Protein AF-A0A7S0FSX4-F1 (afdb_monomer)

Mean predicted aligned error: 5.92 Å

Secondary structure (DSSP, 8-state):
----HIIIIITTTPPPSSS--HHHHHHHHHHHHHHHTTTSHHHHHHHHHHHHHHHHHTT-HHHHHHHHHHHHHH--HHHHHHHHHHHHSS-HHHHHHHHHHHHHHHTT-HHHHHHHHHHIIIIIGGGS-TT-HHHHHHHHHHHHHHHHHTT-HHHHHHHHIIIIIHHHTTT---TTHHHHHHHHHHHHHHHHHT---S-TT--HHHHHHHHHHHTT----S-HHHHHHHHHTT--HHHHHHHHHHHHHHH---HHHHHHHHHHHHHHHHHHHHHHB-TTS-BS-HHHHHHHHHHHHHHHHHHH-TT--

Foldseek 3Di:
DPPPCCCCCVVVPNDDPDPDDPLVSLVVVLVVQCVVCPVPLLSNLVSLLSVLLSCVLVVNLVVSVVSLVVSVVRDQLQPRQVVCCVVPVGRSSLLSLLLNLLSCVLVVNLVVSQVSLVCSVPGHVVSGDLVSQVRVLSNLVSSCLSCLVVLNLVVSLVVCCVRHVVSCPPDRDDLCVLLSLLSNLLSVLSNVVSVPDDPPVPPLVVCVVVLCVLLVPDDRHDPVSQLVVLSSQAGSLLSLLSSLVSNLVSDPDPVSNVSSLVSSVVSLVVLCPNQADPVRHGSRVRNCVSRVVSVVVSVVVVVDPPPD

Solvent-accessible surface area (backbone atoms only — not comparable to full-atom values): 16760 Å² total; per-residue (Å²): 135,87,72,68,55,62,62,54,33,65,73,60,70,48,77,50,86,73,93,52,55,61,68,62,51,51,54,53,50,44,57,50,45,40,62,75,21,71,86,38,71,57,58,26,32,46,30,30,32,51,46,19,53,52,29,41,72,68,72,35,49,72,62,16,51,53,35,44,51,60,25,61,77,70,57,48,36,84,76,33,29,61,59,37,23,71,76,66,76,38,45,54,46,60,29,44,57,22,34,43,22,48,54,28,42,70,70,73,33,54,72,58,14,49,51,43,32,48,46,37,60,73,61,36,53,80,42,52,63,82,85,40,52,45,53,51,44,60,32,43,50,38,34,35,54,51,30,40,76,69,70,33,13,52,60,28,34,51,55,46,36,77,69,45,53,64,71,40,62,93,78,64,88,52,86,39,59,60,51,45,60,51,50,50,52,36,23,52,53,47,31,59,72,60,66,72,79,86,61,91,72,71,48,70,72,69,50,50,62,54,51,54,60,67,68,66,79,66,88,66,71,56,72,69,53,33,53,55,37,35,78,62,42,40,34,59,34,35,47,44,17,45,36,25,52,57,46,34,78,68,45,87,49,65,70,57,26,55,50,27,48,52,50,16,51,54,25,38,52,63,30,41,68,75,26,33,44,98,86,68,50,69,74,36,62,51,27,38,67,70,33,48,67,49,52,61,53,54,55,54,62,75,72,40,90,84,75,124

Structure (mmCIF, N/CA/C/O backbone):
data_AF-A0A7S0FSX4-F1
#
_entry.id   AF-A0A7S0FSX4-F1
#
loop_
_atom_site.group_PDB
_atom_site.id
_atom_site.type_symbol
_atom_site.label_atom_id
_atom_site.label_alt_id
_atom_site.label_comp_id
_atom_site.label_asym_id
_atom_site.label_entity_id
_atom_site.label_seq_id
_atom_site.pdbx_PDB_ins_code
_atom_site.Cartn_x
_atom_site.Cartn_y
_atom_site.Cartn_z
_atom_site.occupancy
_atom_site.B_iso_or_equiv
_atom_site.auth_seq_id
_atom_site.auth_comp_id
_atom_site.auth_asym_id
_atom_site.auth_atom_id
_atom_site.pdbx_PDB_model_num
ATOM 1 N N . GLN A 1 1 ? 27.907 3.342 -12.562 1.00 32.25 1 GLN A N 1
ATOM 2 C CA . GLN A 1 1 ? 27.037 3.585 -11.395 1.00 32.25 1 GLN A CA 1
ATOM 3 C C . GLN A 1 1 ? 25.834 4.374 -11.892 1.00 32.25 1 GLN A C 1
ATOM 5 O O . GLN A 1 1 ? 25.953 5.570 -12.122 1.00 32.25 1 GLN A O 1
ATOM 10 N N . ILE A 1 2 ? 24.721 3.703 -12.186 1.00 38.44 2 ILE A N 1
ATOM 11 C CA . ILE A 1 2 ? 23.477 4.386 -12.555 1.00 38.44 2 ILE A CA 1
ATOM 12 C C . ILE A 1 2 ? 22.777 4.711 -11.237 1.00 38.44 2 ILE A C 1
ATOM 14 O O . ILE A 1 2 ? 22.061 3.892 -10.671 1.00 38.44 2 ILE A O 1
ATOM 18 N N . PHE A 1 3 ? 23.083 5.885 -10.692 1.00 38.50 3 PHE A N 1
ATOM 19 C CA . PHE A 1 3 ? 22.461 6.382 -9.471 1.00 38.50 3 PHE A CA 1
ATOM 20 C C . PHE A 1 3 ? 20.959 6.578 -9.730 1.00 38.50 3 PHE A C 1
ATOM 22 O O . PHE A 1 3 ? 20.585 7.228 -10.706 1.00 38.50 3 PHE A O 1
ATOM 29 N N . SER A 1 4 ? 20.098 6.018 -8.874 1.00 43.31 4 SER A N 1
ATOM 30 C CA . SER A 1 4 ? 18.639 6.209 -8.906 1.00 43.31 4 SER A CA 1
ATOM 31 C C . SER A 1 4 ? 18.289 7.652 -8.510 1.00 43.31 4 SER A C 1
ATOM 33 O O . SER A 1 4 ? 17.809 7.931 -7.408 1.00 43.31 4 SER A O 1
ATOM 35 N N . TYR A 1 5 ? 18.559 8.584 -9.423 1.00 41.09 5 TYR A N 1
ATOM 36 C CA . TYR A 1 5 ? 18.339 10.022 -9.274 1.00 41.09 5 TYR A CA 1
ATOM 37 C C . TYR A 1 5 ? 16.864 10.327 -8.952 1.00 41.09 5 TYR A C 1
ATOM 39 O O . TYR A 1 5 ? 16.579 11.227 -8.173 1.00 41.09 5 TYR A O 1
ATOM 47 N N . THR A 1 6 ? 15.919 9.514 -9.435 1.00 44.69 6 THR A N 1
ATOM 48 C CA . THR A 1 6 ? 14.467 9.665 -9.208 1.00 44.69 6 THR A CA 1
ATOM 49 C C . THR A 1 6 ? 14.061 9.517 -7.736 1.00 44.69 6 THR A C 1
ATOM 51 O O . THR A 1 6 ? 13.209 10.256 -7.249 1.00 44.69 6 THR A O 1
ATOM 54 N N . ALA A 1 7 ? 14.683 8.596 -6.989 1.00 43.31 7 ALA A N 1
ATOM 55 C CA . ALA A 1 7 ? 14.352 8.382 -5.577 1.00 43.31 7 ALA A CA 1
ATOM 56 C C . ALA A 1 7 ? 14.867 9.516 -4.674 1.00 43.31 7 ALA A C 1
ATOM 58 O O . ALA A 1 7 ? 14.202 9.883 -3.713 1.00 43.31 7 ALA A O 1
ATOM 59 N N . VAL A 1 8 ? 16.029 10.094 -4.990 1.00 40.72 8 VAL A N 1
ATOM 60 C CA . VAL A 1 8 ? 16.642 11.154 -4.171 1.00 40.72 8 VAL A CA 1
ATOM 61 C C . VAL A 1 8 ? 16.160 12.539 -4.591 1.00 40.72 8 VAL A C 1
ATOM 63 O O . VAL A 1 8 ? 15.846 13.358 -3.734 1.00 40.72 8 VAL A O 1
ATOM 66 N N . VAL A 1 9 ? 16.055 12.805 -5.895 1.00 42.59 9 VAL A N 1
ATOM 67 C CA . VAL A 1 9 ? 15.695 14.138 -6.386 1.00 42.59 9 VAL A CA 1
ATOM 68 C C . VAL A 1 9 ? 14.191 14.363 -6.328 1.00 42.59 9 VAL A C 1
ATOM 70 O O . VAL A 1 9 ? 13.757 15.384 -5.816 1.00 42.59 9 VAL A O 1
ATOM 73 N N . ILE A 1 10 ? 13.382 13.386 -6.742 1.00 44.09 10 ILE A N 1
ATOM 74 C CA . ILE A 1 10 ? 11.930 13.583 -6.867 1.00 44.09 10 ILE A CA 1
ATOM 75 C C . ILE A 1 10 ? 11.192 13.148 -5.598 1.00 44.09 10 ILE A C 1
ATOM 77 O O . ILE A 1 10 ? 10.360 13.896 -5.095 1.00 44.09 10 ILE A O 1
ATOM 81 N N . LYS A 1 11 ? 11.531 11.986 -5.015 1.00 44.59 11 LYS A N 1
ATOM 82 C CA . LYS A 1 11 ? 10.919 11.548 -3.739 1.00 44.59 11 LYS A CA 1
ATOM 83 C C . LYS A 1 11 ? 11.541 12.227 -2.500 1.00 44.59 11 LYS A C 1
ATOM 85 O O . LYS A 1 11 ? 10.902 12.253 -1.456 1.00 44.59 11 LYS A O 1
ATOM 90 N N . GLY A 1 12 ? 12.749 12.797 -2.609 1.00 44.28 12 GLY A N 1
ATOM 91 C CA . GLY A 1 12 ? 13.455 13.502 -1.524 1.00 44.28 12 GLY A CA 1
ATOM 92 C C . GLY A 1 12 ? 13.343 15.034 -1.542 1.00 44.28 12 GLY A C 1
ATOM 93 O O . GLY A 1 12 ? 13.974 15.690 -0.717 1.00 44.28 12 GLY A O 1
ATOM 94 N N . GLY A 1 13 ? 12.567 15.614 -2.467 1.00 44.38 13 GLY A N 1
ATOM 95 C CA . GLY A 1 13 ? 12.284 17.054 -2.495 1.00 44.38 13 GLY A CA 1
ATOM 96 C C . GLY A 1 13 ? 13.390 17.948 -3.073 1.00 44.38 13 GLY A C 1
ATOM 97 O O . GLY A 1 13 ? 13.392 19.150 -2.802 1.00 44.38 13 GLY A O 1
ATOM 98 N N . MET A 1 14 ? 14.327 17.421 -3.873 1.00 51.00 14 MET A N 1
ATOM 99 C CA . MET A 1 14 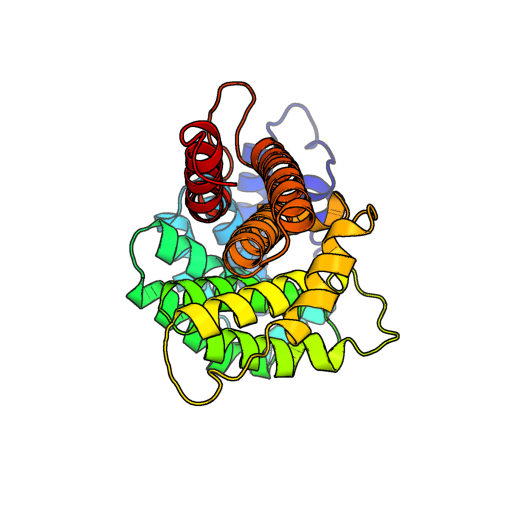? 15.229 18.293 -4.634 1.00 51.00 14 MET A CA 1
ATOM 100 C C . MET A 1 14 ? 14.495 18.875 -5.844 1.00 51.00 14 MET A C 1
ATOM 102 O O . MET A 1 14 ? 13.850 18.169 -6.618 1.00 51.00 14 MET A O 1
ATOM 106 N N . LYS A 1 15 ? 14.616 20.189 -6.028 1.00 60.03 15 LYS A N 1
ATOM 107 C CA . LYS A 1 15 ? 14.032 20.867 -7.186 1.00 60.03 15 LYS A CA 1
ATOM 108 C C . LYS A 1 15 ? 14.712 20.396 -8.482 1.00 60.03 15 LYS A C 1
ATOM 110 O O . LYS A 1 15 ? 15.930 20.186 -8.469 1.00 60.03 15 LYS A O 1
ATOM 115 N N . PRO A 1 16 ? 13.964 20.265 -9.592 1.00 66.75 16 PRO A N 1
ATOM 116 C CA . PRO A 1 16 ? 14.554 20.074 -10.910 1.00 66.75 16 PRO A CA 1
ATOM 117 C C . PRO A 1 16 ? 15.611 21.152 -11.188 1.00 66.75 16 PRO A C 1
ATOM 119 O O . PRO A 1 16 ? 15.468 22.283 -10.716 1.00 66.75 16 PRO A O 1
ATOM 122 N N . PRO A 1 17 ? 16.679 20.845 -11.937 1.00 71.38 17 PRO A N 1
ATOM 123 C CA . PRO A 1 17 ? 17.617 21.870 -12.368 1.00 71.38 17 PRO A CA 1
ATOM 124 C C . PRO A 1 17 ? 16.915 22.900 -13.276 1.00 71.38 17 PRO A C 1
ATOM 126 O O . PRO A 1 17 ? 16.350 22.544 -14.309 1.00 71.38 17 PRO A O 1
ATOM 129 N N . GLY A 1 18 ? 16.993 24.183 -12.904 1.00 72.81 18 GLY A N 1
ATOM 130 C CA . GLY A 1 18 ? 16.374 25.305 -13.627 1.00 72.81 18 GLY A CA 1
ATOM 131 C C . GLY A 1 18 ? 14.899 25.545 -13.272 1.00 72.81 18 GLY A C 1
ATOM 132 O O . GLY A 1 18 ? 14.425 25.094 -12.234 1.00 72.81 18 GLY A O 1
ATOM 133 N N . ASP A 1 19 ? 14.175 26.247 -14.150 1.00 73.44 19 ASP A N 1
ATOM 134 C CA . ASP A 1 19 ? 12.742 26.575 -13.993 1.00 73.44 19 ASP A CA 1
ATOM 135 C C . ASP A 1 19 ? 11.801 25.478 -14.542 1.00 73.44 19 ASP A C 1
ATOM 137 O O . ASP A 1 19 ? 10.634 25.732 -14.841 1.00 73.44 19 ASP A O 1
ATOM 141 N N . GLN A 1 20 ? 12.295 24.251 -14.738 1.00 74.06 20 GLN A N 1
ATOM 142 C CA . GLN A 1 20 ? 11.471 23.157 -15.260 1.00 74.06 20 GLN A CA 1
ATOM 143 C C . GLN A 1 20 ? 10.450 22.674 -14.225 1.00 74.06 20 GLN A C 1
ATOM 145 O O . GLN A 1 20 ? 10.762 22.510 -13.045 1.00 74.06 20 GLN A O 1
ATOM 150 N N . ASN A 1 21 ? 9.236 22.368 -14.691 1.00 83.12 21 ASN A N 1
ATOM 151 C CA . ASN A 1 21 ? 8.251 21.644 -13.894 1.00 83.12 21 ASN A CA 1
ATOM 152 C C . ASN A 1 21 ? 8.799 20.245 -13.547 1.00 83.12 21 ASN A C 1
ATOM 154 O O . ASN A 1 21 ? 9.374 19.558 -14.394 1.00 83.12 21 ASN A O 1
ATOM 158 N N . ALA A 1 22 ? 8.604 19.813 -12.299 1.00 79.94 22 ALA A N 1
ATOM 159 C CA . ALA A 1 22 ? 9.028 18.504 -11.813 1.00 79.94 22 ALA A CA 1
ATOM 160 C C . ALA A 1 22 ? 8.468 17.335 -12.636 1.00 79.94 22 ALA A C 1
ATOM 162 O O . ALA A 1 22 ? 9.204 16.383 -12.891 1.00 79.94 22 ALA A O 1
ATOM 163 N N . ALA A 1 23 ? 7.218 17.426 -13.098 1.00 82.50 23 ALA A N 1
ATOM 164 C CA . ALA A 1 23 ? 6.596 16.382 -13.910 1.00 82.50 23 ALA A CA 1
ATOM 165 C C . ALA A 1 23 ? 7.281 16.229 -15.280 1.00 82.50 23 ALA A C 1
ATOM 167 O O . ALA A 1 23 ? 7.603 15.115 -15.692 1.00 82.50 23 ALA A O 1
ATOM 168 N N . ASP A 1 24 ? 7.575 17.346 -15.952 1.00 86.44 24 ASP A N 1
ATOM 169 C CA . ASP A 1 24 ? 8.247 17.344 -17.259 1.00 86.44 24 ASP A CA 1
ATOM 170 C C . ASP A 1 24 ? 9.683 16.821 -17.146 1.00 86.44 24 ASP A C 1
ATOM 172 O O . ASP A 1 24 ? 10.161 16.060 -17.995 1.00 86.44 24 ASP A O 1
ATOM 176 N N . PHE A 1 25 ? 10.368 17.197 -16.063 1.00 86.06 25 PHE A N 1
ATOM 177 C CA . PHE A 1 25 ? 11.698 16.690 -15.761 1.00 86.06 25 PHE A CA 1
ATOM 178 C C . PHE A 1 25 ? 11.683 15.175 -15.505 1.00 86.06 25 PHE A C 1
ATOM 180 O O . PHE A 1 25 ? 12.498 14.456 -16.089 1.00 86.06 25 PHE A O 1
ATOM 187 N N . GLU A 1 26 ? 10.748 14.672 -14.686 1.00 85.88 26 GLU A N 1
ATOM 188 C CA . GLU A 1 26 ? 10.594 13.235 -14.409 1.00 85.88 26 GLU A CA 1
ATOM 189 C C . GLU A 1 26 ? 10.321 12.448 -15.696 1.00 85.88 26 GLU A C 1
ATOM 191 O O . GLU A 1 26 ? 11.010 11.462 -15.970 1.00 85.88 26 GLU A O 1
ATOM 196 N N . ALA A 1 27 ? 9.392 12.926 -16.529 1.00 89.06 27 ALA A N 1
ATOM 197 C CA . ALA A 1 27 ? 9.057 12.311 -17.811 1.00 89.06 27 ALA A CA 1
ATOM 198 C C . ALA A 1 27 ? 10.278 12.222 -18.743 1.00 89.06 27 ALA A C 1
ATOM 200 O O . ALA A 1 27 ? 10.581 11.157 -19.292 1.00 89.06 27 ALA A O 1
ATOM 201 N N . SER A 1 28 ? 11.017 13.329 -18.892 1.00 89.25 28 SER A N 1
ATOM 202 C CA . SER A 1 28 ? 12.226 13.391 -19.722 1.00 89.25 28 SER A CA 1
ATOM 203 C C . SER A 1 28 ? 13.315 12.447 -19.210 1.00 89.25 28 SER A C 1
ATOM 205 O O . SER A 1 28 ? 13.939 11.724 -19.994 1.00 89.25 28 SER A O 1
ATOM 207 N N . TYR A 1 29 ? 13.529 12.419 -17.892 1.00 88.88 29 TYR A N 1
ATOM 208 C CA . TYR A 1 29 ? 14.501 11.540 -17.253 1.00 88.88 29 TYR A CA 1
ATOM 209 C C . TYR A 1 29 ? 14.163 10.066 -17.488 1.00 88.88 29 TYR A C 1
ATOM 211 O O . TYR A 1 29 ? 15.019 9.308 -17.943 1.00 88.88 29 TYR A O 1
ATOM 219 N N . ILE A 1 30 ? 12.915 9.661 -17.236 1.00 91.25 30 ILE A N 1
ATOM 220 C CA . ILE A 1 30 ? 12.469 8.274 -17.414 1.00 91.25 30 ILE A CA 1
ATOM 221 C C . ILE A 1 30 ? 12.608 7.848 -18.876 1.00 91.25 30 ILE A C 1
ATOM 223 O O . ILE A 1 30 ? 13.141 6.773 -19.146 1.00 91.25 30 ILE A O 1
ATOM 227 N N . SER A 1 31 ? 12.204 8.694 -19.828 1.00 92.25 31 SER A N 1
ATOM 228 C CA . SER A 1 31 ? 12.331 8.385 -21.257 1.00 92.25 31 SER A CA 1
ATOM 229 C C . SER A 1 31 ? 13.785 8.137 -21.675 1.00 92.25 31 SER A C 1
ATOM 231 O O . SER A 1 31 ? 14.067 7.195 -22.424 1.00 92.25 31 SER A O 1
ATOM 233 N N . LYS A 1 32 ? 14.724 8.963 -21.192 1.00 91.81 32 LYS A N 1
ATOM 234 C CA . LYS A 1 32 ? 16.162 8.762 -21.434 1.00 91.81 32 LYS A CA 1
ATOM 235 C C . LYS A 1 32 ? 16.647 7.475 -20.779 1.00 91.81 32 LYS A C 1
ATOM 237 O O . LYS A 1 32 ? 17.306 6.669 -21.428 1.00 91.81 32 LYS A O 1
ATOM 242 N N . TYR A 1 33 ? 16.243 7.244 -19.534 1.00 91.56 33 TYR A N 1
ATOM 243 C CA . TYR A 1 33 ? 16.670 6.087 -18.762 1.00 91.56 33 TYR A CA 1
ATOM 244 C C . TYR A 1 33 ? 16.231 4.754 -19.387 1.00 91.56 33 TYR A C 1
ATOM 246 O O . TYR A 1 33 ? 17.024 3.817 -19.475 1.00 91.56 33 TYR A O 1
ATOM 254 N N . VAL A 1 34 ? 15.003 4.675 -19.907 1.00 93.44 34 VAL A N 1
ATOM 255 C CA . VAL A 1 34 ? 14.515 3.502 -20.653 1.00 93.44 34 VAL A CA 1
ATOM 256 C C . VAL A 1 34 ? 15.383 3.227 -21.886 1.00 93.44 34 VAL A C 1
ATOM 258 O O . VAL A 1 34 ? 15.737 2.079 -22.144 1.00 93.44 34 VAL A O 1
ATOM 261 N N . THR A 1 35 ? 15.785 4.274 -22.609 1.00 93.75 35 THR A N 1
ATOM 262 C CA . THR A 1 35 ? 16.613 4.155 -23.821 1.00 93.75 35 THR A CA 1
ATOM 263 C C . THR A 1 35 ? 18.041 3.702 -23.500 1.00 93.75 35 THR A C 1
ATOM 265 O O . THR A 1 35 ? 18.583 2.813 -24.153 1.00 93.75 35 THR A O 1
ATOM 268 N N . GLU A 1 36 ? 18.660 4.290 -22.476 1.00 93.62 36 GLU A N 1
ATOM 269 C CA . GLU A 1 36 ? 20.051 4.007 -22.094 1.00 93.62 36 GLU A CA 1
ATOM 270 C C . GLU A 1 36 ? 20.237 2.596 -21.520 1.00 93.62 36 GLU A C 1
ATOM 272 O O . GLU A 1 36 ? 21.312 2.003 -21.636 1.00 93.62 36 GLU A O 1
ATOM 277 N N . THR A 1 37 ? 19.187 2.032 -20.922 1.00 93.88 37 THR A N 1
ATOM 278 C CA . THR A 1 37 ? 19.248 0.737 -20.234 1.00 93.88 37 THR A CA 1
ATOM 279 C C . THR A 1 37 ? 18.960 -0.468 -21.119 1.00 93.88 37 THR A C 1
ATOM 281 O O . THR A 1 37 ? 19.164 -1.585 -20.655 1.00 93.88 37 THR A O 1
ATOM 284 N N . LEU A 1 38 ? 18.593 -0.286 -22.395 1.00 92.56 38 LEU A N 1
ATOM 285 C CA . LEU A 1 38 ? 18.246 -1.372 -23.334 1.00 92.56 38 LEU A CA 1
ATOM 286 C C . LEU A 1 38 ? 19.275 -2.514 -23.411 1.00 92.56 38 LEU A C 1
ATOM 288 O O . LEU A 1 38 ? 18.935 -3.636 -23.771 1.00 92.56 38 LEU A O 1
ATOM 292 N N . ARG A 1 39 ? 20.545 -2.236 -23.095 1.00 91.88 39 ARG A N 1
ATOM 293 C CA . ARG A 1 39 ? 21.640 -3.218 -23.146 1.00 91.88 39 ARG A CA 1
ATOM 294 C C . ARG A 1 39 ? 21.855 -4.001 -21.847 1.00 91.88 39 ARG A C 1
ATOM 296 O O . ARG A 1 39 ? 22.662 -4.924 -21.848 1.00 91.88 39 ARG A O 1
ATOM 303 N N . SER A 1 40 ? 21.189 -3.638 -20.751 1.00 92.56 40 SER A N 1
ATOM 304 C CA . SER A 1 40 ? 21.277 -4.338 -19.464 1.00 92.56 40 SER A CA 1
ATOM 305 C C . SER A 1 40 ? 19.884 -4.698 -18.966 1.00 92.56 40 SER A C 1
ATOM 307 O O . SER A 1 40 ? 19.128 -3.829 -18.537 1.00 92.56 40 SER A O 1
ATOM 309 N N . THR A 1 41 ? 19.555 -5.990 -18.991 1.00 93.56 41 THR A N 1
ATOM 310 C CA . THR A 1 41 ? 18.195 -6.489 -18.749 1.00 93.56 41 THR A CA 1
ATOM 311 C C . THR A 1 41 ? 17.614 -6.034 -17.411 1.00 93.56 41 THR A C 1
ATOM 313 O O . THR A 1 41 ? 16.494 -5.533 -17.375 1.00 93.56 41 THR A O 1
ATOM 316 N N . TYR A 1 42 ? 18.364 -6.133 -16.308 1.00 94.06 42 TYR A N 1
ATOM 317 C CA . TYR A 1 42 ? 17.831 -5.777 -14.988 1.00 94.06 42 TYR A CA 1
ATOM 318 C C . TYR A 1 42 ? 17.726 -4.255 -14.779 1.00 94.06 42 TYR A C 1
ATOM 320 O O . TYR A 1 42 ? 16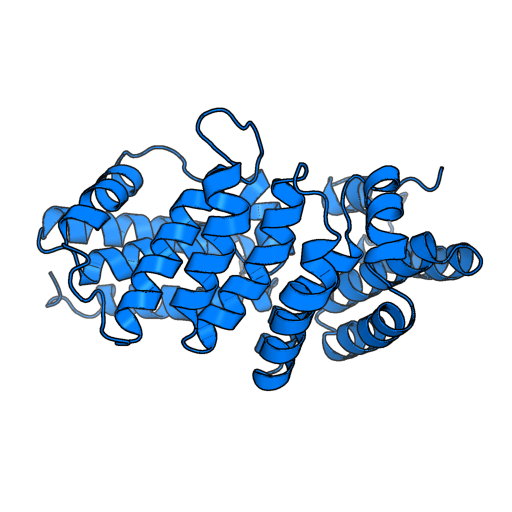.781 -3.787 -14.139 1.00 94.06 42 TYR A O 1
ATOM 328 N N . HIS A 1 43 ? 18.638 -3.462 -15.360 1.00 93.81 43 HIS A N 1
ATOM 329 C CA . HIS A 1 43 ? 18.492 -2.003 -15.388 1.00 93.81 43 HIS A CA 1
ATOM 330 C C . HIS A 1 43 ? 17.287 -1.594 -16.241 1.00 93.81 43 HIS A C 1
ATOM 332 O O . HIS A 1 43 ? 16.555 -0.674 -15.871 1.00 93.81 43 HIS A O 1
ATOM 338 N N . HIS A 1 44 ? 17.053 -2.305 -17.346 1.00 96.38 44 HIS A N 1
ATOM 339 C CA . HIS A 1 44 ? 15.910 -2.061 -18.208 1.00 96.38 44 HIS A CA 1
ATOM 340 C C . HIS A 1 44 ? 14.594 -2.390 -17.502 1.00 96.38 44 HIS A C 1
ATOM 342 O O . HIS A 1 44 ? 13.704 -1.543 -17.483 1.00 96.38 44 HIS A O 1
ATOM 348 N N . CYS A 1 45 ? 14.509 -3.527 -16.799 1.00 97.12 45 CYS A N 1
ATOM 349 C CA . CYS A 1 45 ? 13.373 -3.848 -15.928 1.00 97.12 45 CYS A CA 1
ATOM 350 C C . CYS A 1 45 ? 13.105 -2.707 -14.934 1.00 97.12 45 CYS A C 1
ATOM 352 O O . CYS A 1 45 ? 11.987 -2.202 -14.836 1.00 97.12 45 CYS A O 1
ATOM 354 N N . ARG A 1 46 ? 14.150 -2.203 -14.259 1.00 95.00 46 ARG A N 1
ATOM 355 C CA . ARG A 1 46 ? 13.998 -1.072 -13.332 1.00 95.00 46 ARG A CA 1
ATOM 356 C C . ARG A 1 46 ? 13.471 0.189 -14.024 1.00 95.00 46 ARG A C 1
ATOM 358 O O . ARG A 1 46 ? 12.666 0.907 -13.430 1.00 95.00 46 ARG A O 1
ATOM 365 N N . SER A 1 47 ? 13.917 0.472 -15.246 1.00 95.19 47 SER A N 1
ATOM 366 C CA . SER A 1 47 ? 13.450 1.627 -16.021 1.00 95.19 47 SER A CA 1
ATOM 367 C C . SER A 1 47 ? 11.969 1.516 -16.408 1.00 95.19 47 SER A C 1
ATOM 369 O O . SER A 1 47 ? 11.239 2.502 -16.303 1.00 95.19 47 SER A O 1
ATOM 371 N N . LEU A 1 48 ? 11.502 0.313 -16.764 1.00 97.25 48 LEU A N 1
ATOM 372 C CA . LEU A 1 48 ? 10.098 0.041 -17.077 1.00 97.25 48 LEU A CA 1
ATOM 373 C C . LEU A 1 48 ? 9.218 0.158 -15.827 1.00 97.25 48 LEU A C 1
ATOM 375 O O . LEU A 1 48 ? 8.175 0.806 -15.876 1.00 97.25 48 LEU A O 1
ATOM 379 N N . ALA A 1 49 ? 9.681 -0.356 -14.683 1.00 96.62 49 ALA A N 1
ATOM 380 C CA . ALA A 1 49 ? 9.006 -0.179 -13.397 1.00 96.62 49 ALA A CA 1
ATOM 381 C C . ALA A 1 49 ? 8.841 1.311 -13.028 1.00 96.62 49 ALA A C 1
ATOM 383 O O . ALA A 1 49 ? 7.755 1.739 -12.643 1.00 96.62 49 ALA A O 1
ATOM 384 N N . LEU A 1 50 ? 9.887 2.131 -13.216 1.00 94.62 50 LEU A N 1
ATOM 385 C CA . LEU A 1 50 ? 9.806 3.586 -13.013 1.00 94.62 50 LEU A CA 1
ATOM 386 C C . LEU A 1 50 ? 8.809 4.255 -13.965 1.00 94.62 50 LEU A C 1
ATOM 388 O O . LEU A 1 50 ? 8.060 5.136 -13.544 1.00 94.62 50 LEU A O 1
ATOM 392 N N . ARG A 1 51 ? 8.784 3.839 -15.235 1.00 96.31 51 ARG A N 1
ATOM 393 C CA . ARG A 1 51 ? 7.823 4.346 -16.219 1.00 96.31 51 ARG A CA 1
ATOM 394 C C . ARG A 1 51 ? 6.387 4.030 -15.811 1.00 96.31 51 ARG A C 1
ATOM 396 O O . ARG A 1 51 ? 5.551 4.926 -15.857 1.00 96.31 51 ARG A O 1
ATOM 403 N N . ALA A 1 52 ? 6.114 2.803 -15.375 1.00 97.31 52 ALA A N 1
ATOM 404 C CA . ALA A 1 52 ? 4.800 2.413 -14.878 1.00 97.31 52 ALA A CA 1
ATOM 405 C C . ALA A 1 52 ? 4.390 3.230 -13.637 1.00 97.31 52 ALA A C 1
ATOM 407 O O . ALA A 1 52 ? 3.293 3.784 -13.615 1.00 97.31 52 ALA A O 1
ATOM 408 N N . GLU A 1 53 ? 5.283 3.389 -12.649 1.00 94.50 53 GLU A N 1
ATOM 409 C CA . GLU A 1 53 ? 5.041 4.242 -11.469 1.00 94.50 53 GLU A CA 1
ATOM 410 C C . GLU A 1 53 ? 4.685 5.687 -11.868 1.00 94.50 53 GLU A C 1
ATOM 412 O O . GLU A 1 53 ? 3.736 6.263 -11.336 1.00 94.50 53 GLU A O 1
ATOM 417 N N . PHE A 1 54 ? 5.430 6.283 -12.802 1.00 93.19 54 PHE A N 1
ATOM 418 C CA . PHE A 1 54 ? 5.192 7.654 -13.264 1.00 93.19 54 PHE A CA 1
ATOM 419 C C . PHE A 1 54 ? 3.844 7.818 -13.978 1.00 93.19 54 PHE A C 1
ATOM 421 O O . PHE A 1 54 ? 3.107 8.769 -13.706 1.00 93.19 54 PHE A O 1
ATOM 428 N N . LEU A 1 55 ? 3.500 6.877 -14.862 1.00 95.69 55 LEU A N 1
ATOM 429 C CA . LEU A 1 55 ? 2.213 6.871 -15.560 1.00 95.69 55 LEU A CA 1
ATOM 430 C C . LEU A 1 55 ? 1.053 6.746 -14.563 1.00 95.69 55 LEU A C 1
ATOM 432 O O . LEU A 1 55 ? 0.093 7.510 -14.645 1.00 95.69 55 LEU A O 1
ATOM 436 N N . ALA A 1 56 ? 1.174 5.858 -13.572 1.00 94.81 56 ALA A N 1
ATOM 437 C CA . ALA A 1 56 ? 0.171 5.684 -12.524 1.00 94.81 56 ALA A CA 1
ATOM 438 C C . ALA A 1 56 ? -0.013 6.955 -11.674 1.00 94.81 56 ALA A C 1
ATOM 440 O O . ALA A 1 56 ? -1.143 7.374 -11.440 1.00 94.81 56 ALA A O 1
ATOM 441 N N . LYS A 1 57 ? 1.078 7.627 -11.274 1.00 90.31 57 LYS A N 1
ATOM 442 C CA . LYS A 1 57 ? 1.016 8.926 -10.569 1.00 90.31 57 LYS A CA 1
ATOM 443 C C . LYS A 1 57 ? 0.364 10.032 -11.396 1.00 90.31 57 LYS A C 1
ATOM 445 O O . LYS A 1 57 ? -0.228 10.948 -10.841 1.00 90.31 57 LYS A O 1
ATOM 450 N N . SER A 1 58 ? 0.479 9.942 -12.717 1.00 91.56 58 SER A N 1
ATOM 451 C CA . SER A 1 58 ? -0.161 10.861 -13.660 1.00 91.56 58 SER A CA 1
ATOM 452 C C . SER A 1 58 ? -1.610 10.463 -13.976 1.00 91.56 58 SER A C 1
ATOM 454 O O . SER A 1 58 ? -2.190 10.980 -14.928 1.00 91.56 58 SER A O 1
ATOM 456 N N . ASN A 1 59 ? -2.191 9.528 -13.211 1.00 94.06 59 ASN A N 1
ATOM 457 C CA . ASN A 1 59 ? -3.528 8.959 -13.402 1.00 94.06 59 ASN A CA 1
ATOM 458 C C . ASN A 1 59 ? -3.741 8.285 -14.771 1.00 94.06 59 ASN A C 1
ATOM 460 O O . ASN A 1 59 ? -4.871 8.106 -15.218 1.00 94.06 59 ASN A O 1
ATOM 464 N N . GLN A 1 60 ? -2.660 7.873 -15.439 1.00 96.88 60 GLN A N 1
ATOM 465 C CA . GLN A 1 60 ? -2.689 7.148 -16.711 1.00 96.88 60 GLN A CA 1
ATOM 466 C C . GLN A 1 60 ? -2.577 5.639 -16.458 1.00 96.88 60 GLN A C 1
ATOM 468 O O . GLN A 1 60 ? -1.609 4.997 -16.869 1.00 96.88 60 GLN A O 1
ATOM 473 N N . PHE A 1 61 ? -3.548 5.069 -15.737 1.00 97.44 61 PHE A N 1
ATOM 474 C CA . PHE A 1 61 ? -3.472 3.682 -15.266 1.00 97.44 61 PHE A CA 1
ATOM 475 C C . PHE A 1 61 ? -3.432 2.652 -16.398 1.00 97.44 61 PHE A C 1
ATOM 477 O O . PHE A 1 61 ? -2.621 1.736 -16.321 1.00 97.44 61 PHE A O 1
ATOM 484 N N . ASP A 1 62 ? -4.200 2.816 -17.478 1.00 97.81 62 ASP A N 1
ATOM 485 C CA . ASP A 1 62 ? -4.130 1.895 -18.626 1.00 97.81 62 ASP A CA 1
ATOM 486 C C . ASP A 1 62 ? -2.733 1.881 -19.265 1.00 97.81 62 ASP A C 1
ATOM 488 O O . ASP A 1 62 ? -2.163 0.819 -19.517 1.00 97.81 62 ASP A O 1
ATOM 492 N N . SER A 1 63 ? -2.124 3.058 -19.441 1.00 98.12 63 SER A N 1
ATOM 493 C CA . SER A 1 63 ? -0.744 3.179 -19.924 1.00 98.12 63 SER A CA 1
ATOM 494 C C . SER A 1 63 ? 0.263 2.571 -18.942 1.00 98.12 63 SER A C 1
ATOM 496 O O . SER A 1 63 ? 1.259 1.984 -19.366 1.00 98.12 63 SER A O 1
ATOM 498 N N . ALA A 1 64 ? 0.027 2.708 -17.634 1.00 98.00 64 ALA A N 1
ATOM 499 C CA . ALA A 1 64 ? 0.864 2.102 -16.602 1.00 98.00 64 ALA A CA 1
ATOM 500 C C . ALA A 1 64 ? 0.795 0.567 -16.642 1.00 98.00 64 ALA A C 1
ATOM 502 O O . ALA A 1 64 ? 1.827 -0.089 -16.514 1.00 98.00 64 ALA A O 1
ATOM 503 N N . ILE A 1 65 ? -0.394 -0.000 -16.877 1.00 98.31 65 ILE A N 1
ATOM 504 C CA . ILE A 1 65 ? -0.588 -1.442 -17.076 1.00 98.31 65 ILE A CA 1
ATOM 505 C C . ILE A 1 65 ? 0.111 -1.915 -18.355 1.00 98.31 65 ILE A C 1
ATOM 507 O O . ILE A 1 65 ? 0.826 -2.909 -18.303 1.00 98.31 65 ILE A O 1
ATOM 511 N N . ALA A 1 66 ? 0.018 -1.177 -19.465 1.00 97.62 66 ALA A N 1
ATOM 512 C CA . ALA A 1 66 ? 0.756 -1.519 -20.685 1.00 97.62 66 ALA A CA 1
ATOM 513 C C . ALA A 1 66 ? 2.283 -1.533 -20.458 1.00 97.62 66 ALA A C 1
ATOM 515 O O . ALA A 1 66 ? 2.975 -2.461 -20.866 1.00 97.62 66 ALA A O 1
ATOM 516 N N . ALA A 1 67 ? 2.823 -0.555 -19.720 1.00 97.31 67 ALA A N 1
ATOM 517 C CA . ALA A 1 67 ? 4.242 -0.551 -19.347 1.00 97.31 67 ALA A CA 1
ATOM 518 C C . ALA A 1 67 ? 4.627 -1.727 -18.422 1.00 97.31 67 ALA A C 1
ATOM 520 O O . ALA A 1 67 ? 5.779 -2.166 -18.419 1.00 97.31 67 ALA A O 1
ATOM 521 N N . LEU A 1 68 ? 3.682 -2.245 -17.633 1.00 97.19 68 LEU A N 1
ATOM 522 C CA . LEU A 1 68 ? 3.884 -3.449 -16.829 1.00 97.19 68 LEU A CA 1
ATOM 523 C C . LEU A 1 68 ? 3.855 -4.733 -17.646 1.00 97.19 68 LEU A C 1
ATOM 525 O O . LEU A 1 68 ? 4.533 -5.682 -17.269 1.00 97.19 68 LEU A O 1
ATOM 529 N N . GLU A 1 69 ? 3.111 -4.785 -18.746 1.00 97.56 69 GLU A N 1
ATOM 530 C CA . GLU A 1 69 ? 3.167 -5.915 -19.675 1.00 97.56 69 GLU A CA 1
ATOM 531 C C . GLU A 1 69 ? 4.569 -6.030 -20.289 1.00 97.56 69 GLU A C 1
ATOM 533 O O . GLU A 1 69 ? 5.155 -7.115 -20.262 1.00 97.56 69 GLU A O 1
ATOM 538 N N . ASP A 1 70 ? 5.159 -4.902 -20.704 1.00 97.38 70 ASP A N 1
ATOM 539 C CA . ASP A 1 70 ? 6.557 -4.836 -21.155 1.00 97.38 70 ASP A CA 1
ATOM 540 C C . ASP A 1 70 ? 7.531 -5.300 -20.057 1.00 97.38 70 ASP A C 1
ATOM 542 O O . ASP A 1 70 ? 8.460 -6.069 -20.317 1.00 97.38 70 ASP A O 1
ATOM 546 N N . LEU A 1 71 ? 7.318 -4.860 -18.807 1.00 97.81 71 LEU A N 1
ATOM 547 C CA . LEU A 1 71 ? 8.126 -5.298 -17.666 1.00 97.81 71 LEU A CA 1
ATOM 548 C C . LEU A 1 71 ? 7.999 -6.808 -17.440 1.00 97.81 71 LEU A C 1
ATOM 550 O O . LEU A 1 71 ? 9.011 -7.490 -17.308 1.00 97.81 71 LEU A O 1
ATOM 554 N N . ASN A 1 72 ? 6.776 -7.334 -17.394 1.00 96.62 72 ASN A N 1
ATOM 555 C CA . ASN A 1 72 ? 6.492 -8.739 -17.104 1.00 96.62 72 ASN A CA 1
ATOM 556 C C . ASN A 1 72 ? 7.032 -9.682 -18.183 1.00 96.62 72 ASN A C 1
ATOM 558 O O . ASN A 1 72 ? 7.398 -10.811 -17.866 1.00 96.62 72 ASN A O 1
ATOM 562 N N . ALA A 1 73 ? 7.138 -9.221 -19.432 1.00 97.12 73 ALA A N 1
ATOM 563 C CA . ALA A 1 73 ? 7.761 -9.982 -20.511 1.00 97.12 73 ALA A CA 1
ATOM 564 C C . ALA A 1 73 ? 9.276 -10.192 -20.313 1.00 97.12 73 ALA A C 1
ATOM 566 O O . ALA A 1 73 ? 9.842 -11.133 -20.868 1.00 97.12 73 ALA A O 1
ATOM 567 N N . LEU A 1 74 ? 9.938 -9.328 -19.534 1.00 97.19 74 LEU A N 1
ATOM 568 C CA . LEU A 1 74 ? 11.390 -9.350 -19.324 1.00 97.19 74 LEU A CA 1
ATOM 569 C C . LEU A 1 74 ? 11.793 -9.764 -17.905 1.00 97.19 74 LEU A C 1
ATOM 571 O O . LEU A 1 74 ? 12.856 -10.353 -17.702 1.00 97.19 74 LEU A O 1
ATOM 575 N N . TYR A 1 75 ? 10.978 -9.427 -16.911 1.00 98.06 75 TYR A N 1
ATOM 576 C CA . TYR A 1 75 ? 11.324 -9.555 -15.505 1.00 98.06 75 TYR A CA 1
ATOM 577 C C . TYR A 1 75 ? 11.113 -10.980 -14.983 1.00 98.06 75 TYR A C 1
ATOM 579 O O . TYR A 1 75 ? 10.012 -11.396 -14.618 1.00 98.06 75 TYR A O 1
ATOM 587 N N . ASP A 1 76 ? 12.227 -11.699 -14.877 1.00 97.94 76 ASP A N 1
ATOM 588 C CA . ASP A 1 76 ? 12.363 -12.918 -14.080 1.00 97.94 76 ASP A CA 1
ATOM 589 C C . ASP A 1 76 ? 12.887 -12.601 -12.654 1.00 97.94 76 ASP A C 1
ATOM 591 O O . ASP A 1 76 ? 14.052 -12.211 -12.513 1.00 97.94 76 ASP A O 1
ATOM 595 N N . PRO A 1 77 ? 12.076 -12.768 -11.589 1.00 97.62 77 PRO A N 1
ATOM 596 C CA . PRO A 1 77 ? 12.491 -12.536 -10.204 1.00 97.62 77 PRO A CA 1
ATOM 597 C C . PRO A 1 77 ? 13.690 -13.386 -9.772 1.00 97.62 77 PRO A C 1
ATOM 599 O O . PRO A 1 77 ? 14.565 -12.886 -9.06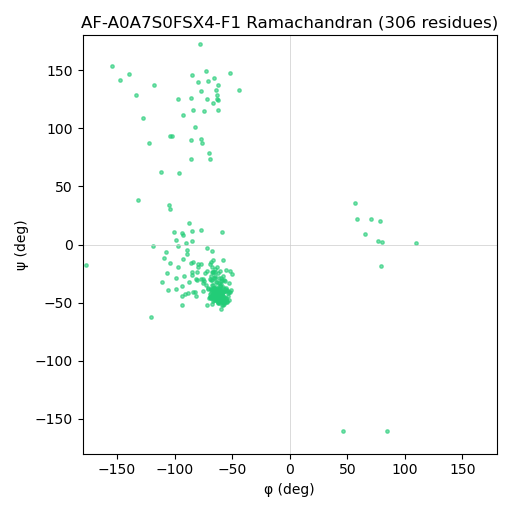1 1.00 97.62 77 PRO A O 1
ATOM 602 N N . MET A 1 78 ? 13.785 -14.637 -10.234 1.00 97.06 78 MET A N 1
ATOM 603 C CA . MET A 1 78 ? 14.865 -15.554 -9.851 1.00 97.06 78 MET A CA 1
ATOM 604 C C . MET A 1 78 ? 16.220 -15.095 -10.389 1.00 97.06 78 MET A C 1
ATOM 606 O O . MET A 1 78 ? 17.253 -15.325 -9.759 1.00 97.06 78 MET A O 1
ATOM 610 N N . VAL A 1 79 ? 16.214 -14.426 -11.542 1.00 96.88 79 VAL A N 1
ATOM 611 C CA . VAL A 1 79 ? 17.423 -13.914 -12.195 1.00 96.88 79 VAL A CA 1
ATOM 612 C C . VAL A 1 79 ? 17.730 -12.487 -11.746 1.00 96.88 79 VAL A C 1
ATOM 614 O O . VAL A 1 79 ? 18.885 -12.150 -11.479 1.00 96.88 79 VAL A O 1
ATOM 617 N N . HIS A 1 80 ? 16.712 -11.630 -11.656 1.00 96.88 80 HIS A N 1
ATOM 618 C CA . HIS A 1 80 ? 16.916 -10.189 -11.545 1.00 96.88 80 HIS A CA 1
ATOM 619 C C . HIS A 1 80 ? 16.825 -9.647 -10.118 1.00 96.88 80 HIS A C 1
ATOM 621 O O . HIS A 1 80 ? 17.497 -8.655 -9.828 1.00 96.88 80 HIS A O 1
ATOM 627 N N . SER A 1 81 ? 16.049 -10.268 -9.219 1.00 95.31 81 SER A N 1
ATOM 628 C CA . SER A 1 81 ? 15.697 -9.648 -7.931 1.00 95.31 81 SER A CA 1
ATOM 629 C C . SER A 1 81 ? 16.919 -9.299 -7.085 1.00 95.31 81 SER A C 1
ATOM 631 O O . SER A 1 81 ? 17.059 -8.171 -6.611 1.00 95.31 81 SER A O 1
ATOM 633 N N . LYS A 1 82 ? 17.885 -10.222 -6.995 1.00 94.81 82 LYS A N 1
ATOM 634 C CA . LYS A 1 82 ? 19.141 -10.000 -6.265 1.00 94.81 82 LYS A CA 1
ATOM 635 C C . LYS A 1 82 ? 19.982 -8.871 -6.867 1.00 94.81 82 LYS A C 1
ATOM 637 O O . LYS A 1 82 ? 20.519 -8.055 -6.125 1.00 94.81 82 LYS A O 1
ATOM 642 N N . ALA A 1 83 ? 20.110 -8.818 -8.194 1.00 93.81 83 ALA A N 1
ATOM 643 C CA . ALA A 1 83 ? 20.895 -7.779 -8.864 1.00 93.81 83 ALA A CA 1
ATOM 644 C C . ALA A 1 83 ? 20.263 -6.393 -8.669 1.00 93.81 83 ALA A C 1
ATOM 646 O O . ALA A 1 83 ? 20.953 -5.438 -8.319 1.00 93.81 83 ALA A O 1
ATOM 647 N N . ILE A 1 84 ? 18.938 -6.302 -8.810 1.00 93.50 84 ILE A N 1
ATOM 648 C CA . ILE A 1 84 ? 18.189 -5.064 -8.573 1.00 93.50 84 ILE A CA 1
ATOM 649 C C . ILE A 1 84 ? 18.300 -4.650 -7.100 1.00 93.50 84 ILE A C 1
ATOM 651 O O . ILE A 1 84 ? 18.596 -3.493 -6.811 1.00 93.50 84 ILE A O 1
ATOM 655 N N . GLY A 1 85 ? 18.112 -5.584 -6.165 1.00 90.94 85 GLY A N 1
ATOM 656 C CA . GLY A 1 85 ? 18.250 -5.326 -4.733 1.00 90.94 85 GLY A CA 1
ATOM 657 C C . GLY A 1 85 ? 19.635 -4.798 -4.354 1.00 90.94 85 GLY A C 1
ATOM 658 O O . GLY A 1 85 ? 19.727 -3.846 -3.584 1.00 90.94 85 GLY A O 1
ATOM 659 N N . ASN A 1 86 ? 20.702 -5.343 -4.943 1.00 90.31 86 ASN A N 1
ATOM 660 C CA . ASN A 1 86 ? 22.071 -4.882 -4.698 1.00 90.31 86 ASN A CA 1
ATOM 661 C C . ASN A 1 86 ? 22.329 -3.464 -5.231 1.00 90.31 86 ASN A C 1
ATOM 663 O O . ASN A 1 86 ? 22.942 -2.656 -4.536 1.00 90.31 86 ASN A O 1
ATOM 667 N N . ASP A 1 87 ? 21.864 -3.155 -6.444 1.00 90.38 87 ASP A N 1
ATOM 668 C CA . ASP A 1 87 ? 22.158 -1.873 -7.097 1.00 90.38 87 ASP A CA 1
ATOM 669 C C . ASP A 1 87 ? 21.242 -0.730 -6.626 1.00 90.38 87 ASP A C 1
ATOM 671 O O . ASP A 1 87 ? 21.652 0.433 -6.625 1.00 90.38 87 ASP A O 1
ATOM 675 N N . TYR A 1 88 ? 20.006 -1.045 -6.223 1.00 87.50 88 TYR A N 1
ATOM 676 C CA . TYR A 1 88 ? 18.972 -0.056 -5.885 1.00 87.50 88 TYR A CA 1
ATOM 677 C C . TYR A 1 88 ? 18.472 -0.135 -4.436 1.00 87.50 88 TYR A C 1
ATOM 679 O O . TYR A 1 88 ? 17.612 0.652 -4.045 1.00 87.50 88 TYR A O 1
ATOM 687 N N . GLY A 1 89 ? 18.970 -1.078 -3.635 1.00 87.69 89 GLY A N 1
ATOM 688 C CA . GLY A 1 89 ? 18.581 -1.290 -2.235 1.00 87.69 89 GLY A CA 1
ATOM 689 C C . GLY A 1 89 ? 17.266 -2.054 -2.037 1.00 87.69 89 GLY A C 1
ATOM 690 O O . GLY A 1 89 ? 17.019 -2.586 -0.957 1.00 87.69 89 GLY A O 1
ATOM 691 N N . SER A 1 90 ? 16.409 -2.142 -3.058 1.00 89.94 90 SER A N 1
ATOM 692 C CA . SER A 1 90 ? 15.204 -2.975 -3.045 1.00 89.94 90 SER A CA 1
ATOM 693 C C . SER A 1 90 ? 14.785 -3.365 -4.459 1.00 89.94 90 SER A C 1
ATOM 695 O O . SER A 1 90 ? 15.068 -2.641 -5.419 1.00 89.94 90 SER A O 1
ATOM 697 N N . ASP A 1 91 ? 14.090 -4.496 -4.589 1.00 95.06 91 ASP A N 1
ATOM 698 C CA . ASP A 1 91 ? 13.515 -4.903 -5.866 1.00 95.06 91 ASP A CA 1
ATOM 699 C C . ASP A 1 91 ? 12.254 -4.096 -6.175 1.00 95.06 91 ASP A C 1
ATOM 701 O O . ASP A 1 91 ? 11.123 -4.469 -5.862 1.00 95.06 91 ASP A O 1
ATOM 705 N N . HIS A 1 92 ? 12.460 -2.943 -6.800 1.00 92.69 92 HIS A N 1
ATOM 706 C CA . HIS A 1 92 ? 11.345 -2.109 -7.204 1.00 92.69 92 HIS A CA 1
ATOM 707 C C . HIS A 1 92 ? 10.487 -2.733 -8.304 1.00 92.69 92 HIS A C 1
ATOM 709 O O . HIS A 1 92 ? 9.322 -2.377 -8.381 1.00 92.69 92 HIS A O 1
ATOM 715 N N . CYS A 1 93 ? 11.008 -3.653 -9.124 1.00 97.06 93 CYS A N 1
ATOM 716 C CA . CYS A 1 93 ? 10.181 -4.308 -10.139 1.00 97.06 93 CYS A CA 1
ATOM 717 C C . CYS A 1 93 ? 9.113 -5.164 -9.455 1.00 97.06 93 CYS A C 1
ATOM 719 O O . CYS A 1 93 ? 7.930 -5.014 -9.750 1.00 97.06 93 CYS A O 1
ATOM 721 N N . ALA A 1 94 ? 9.525 -5.963 -8.466 1.00 97.81 94 ALA A N 1
ATOM 722 C CA . ALA A 1 94 ? 8.620 -6.727 -7.612 1.00 97.81 94 ALA A CA 1
ATOM 723 C C . ALA A 1 94 ? 7.557 -5.831 -6.951 1.00 97.81 94 ALA A C 1
ATOM 725 O O . ALA A 1 94 ? 6.359 -6.114 -7.023 1.00 97.81 94 ALA A O 1
ATOM 726 N N . ASN A 1 95 ? 7.986 -4.713 -6.357 1.00 96.06 95 ASN A N 1
ATOM 727 C CA . ASN A 1 95 ? 7.080 -3.773 -5.696 1.00 96.06 95 ASN A CA 1
ATOM 728 C C . ASN A 1 95 ? 6.077 -3.141 -6.672 1.00 96.06 95 ASN A C 1
ATOM 730 O O . ASN A 1 95 ? 4.896 -3.059 -6.346 1.00 96.06 95 ASN A O 1
ATOM 734 N N . THR A 1 96 ? 6.509 -2.713 -7.863 1.00 97.31 96 THR A N 1
ATOM 735 C CA . THR A 1 96 ? 5.611 -2.119 -8.864 1.00 97.31 96 THR A CA 1
ATOM 736 C C . THR A 1 96 ? 4.600 -3.142 -9.380 1.00 97.31 96 THR A C 1
ATOM 738 O O . THR A 1 96 ? 3.420 -2.812 -9.480 1.00 97.31 96 THR A O 1
ATOM 741 N N . VAL A 1 97 ? 5.017 -4.390 -9.640 1.00 98.44 97 VAL A N 1
ATOM 742 C CA . VAL A 1 97 ? 4.087 -5.470 -10.018 1.00 98.44 97 VAL A CA 1
ATOM 743 C C . VAL A 1 97 ? 3.052 -5.691 -8.915 1.00 98.44 97 VAL A C 1
ATOM 745 O O . VAL A 1 97 ? 1.860 -5.744 -9.203 1.00 98.44 97 VAL A O 1
ATOM 748 N N . SER A 1 98 ? 3.468 -5.727 -7.648 1.00 98.44 98 SER A N 1
ATOM 749 C CA . SER A 1 98 ? 2.527 -5.859 -6.534 1.00 98.44 98 SER A CA 1
ATOM 750 C C . SER A 1 98 ? 1.552 -4.687 -6.426 1.00 98.44 98 SER A C 1
ATOM 752 O O . SER A 1 98 ? 0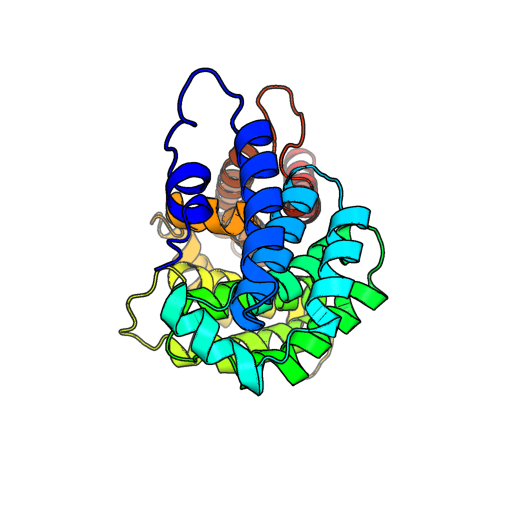.339 -4.894 -6.401 1.00 98.44 98 SER A O 1
ATOM 754 N N . VAL A 1 99 ? 2.046 -3.448 -6.439 1.00 97.94 99 VAL A N 1
ATOM 755 C CA . VAL A 1 99 ? 1.213 -2.236 -6.369 1.00 97.94 99 VAL A CA 1
ATOM 756 C C . VAL A 1 99 ? 0.217 -2.161 -7.529 1.00 97.94 99 VAL A C 1
ATOM 758 O O . VAL A 1 99 ? -0.899 -1.674 -7.347 1.00 97.94 99 VAL A O 1
ATOM 761 N N . SER A 1 100 ? 0.559 -2.713 -8.695 1.00 98.44 100 SER A N 1
ATOM 762 C CA . SER A 1 100 ? -0.348 -2.760 -9.844 1.00 98.44 100 SER A CA 1
ATOM 763 C C . SER A 1 100 ? -1.641 -3.532 -9.600 1.00 98.44 100 SER A C 1
ATOM 765 O O . SER A 1 100 ? -2.655 -3.243 -10.233 1.00 98.44 100 SER A O 1
ATOM 767 N N . SER A 1 101 ? -1.655 -4.451 -8.631 1.00 98.62 101 SER A N 1
ATOM 768 C CA . SER A 1 101 ? -2.888 -5.112 -8.201 1.00 98.62 101 SER A CA 1
ATOM 769 C C . SER A 1 101 ? -3.924 -4.104 -7.676 1.00 98.62 101 SER A C 1
ATOM 771 O O . SER A 1 101 ? -5.114 -4.248 -7.950 1.00 98.62 101 SER A O 1
ATOM 773 N N . LEU A 1 102 ? -3.488 -3.017 -7.028 1.00 98.44 102 LEU A N 1
ATOM 774 C CA . LEU A 1 102 ? -4.372 -1.929 -6.602 1.00 98.44 102 LEU A CA 1
ATOM 775 C C . LEU A 1 102 ? -4.820 -1.056 -7.776 1.00 98.44 102 LEU A C 1
ATOM 777 O O . LEU A 1 102 ? -5.938 -0.551 -7.759 1.00 98.44 102 LEU A O 1
ATOM 781 N N . TRP A 1 103 ? -3.983 -0.896 -8.806 1.00 98.44 103 TRP A N 1
ATOM 782 C CA . TRP A 1 103 ? -4.356 -0.169 -10.027 1.00 98.44 103 TRP A CA 1
ATOM 783 C C . TRP A 1 103 ? -5.466 -0.916 -10.762 1.00 98.44 103 TRP A C 1
ATOM 785 O O . TRP A 1 103 ? -6.454 -0.321 -11.176 1.00 98.44 103 TRP A O 1
ATOM 795 N N . LEU A 1 104 ? -5.335 -2.239 -10.862 1.00 98.62 104 LEU A N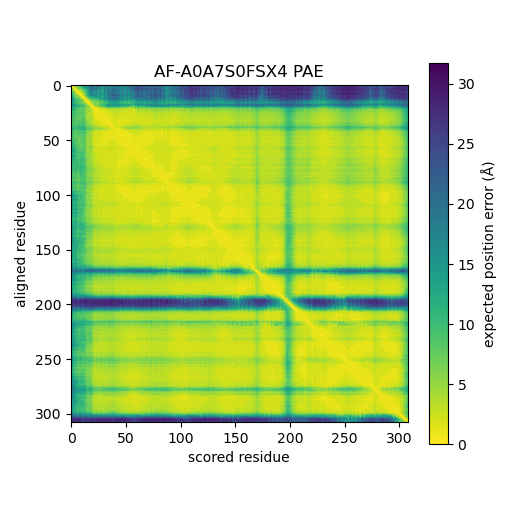 1
ATOM 796 C CA . LEU A 1 104 ? -6.351 -3.114 -11.439 1.00 98.62 104 LEU A CA 1
ATOM 797 C C . LEU A 1 104 ? -7.648 -3.078 -10.625 1.00 98.62 104 LEU A C 1
ATOM 799 O O . LEU A 1 104 ? -8.727 -2.998 -11.208 1.00 98.62 104 LEU A O 1
ATOM 803 N N . LEU A 1 105 ? -7.560 -3.070 -9.291 1.00 97.75 105 LEU A N 1
ATOM 804 C CA . LEU A 1 105 ? -8.738 -2.917 -8.435 1.00 97.75 105 LEU A CA 1
ATOM 805 C C . LEU A 1 105 ? -9.432 -1.563 -8.666 1.00 97.75 105 LEU A C 1
ATOM 807 O O . LEU A 1 105 ? -10.652 -1.528 -8.821 1.00 97.75 105 LEU A O 1
ATOM 811 N N . PHE A 1 106 ? -8.655 -0.480 -8.766 1.00 97.62 106 PHE A N 1
ATOM 812 C CA . PHE A 1 106 ? -9.145 0.868 -9.071 1.00 97.62 106 PHE A CA 1
ATOM 813 C C . PHE A 1 106 ? -9.821 0.963 -10.444 1.00 97.62 106 PHE A C 1
ATOM 815 O O . PHE A 1 106 ? -10.852 1.611 -10.581 1.00 97.62 106 PHE A O 1
ATOM 822 N N . LEU A 1 107 ? -9.304 0.249 -11.444 1.00 97.81 107 LEU A N 1
ATOM 823 C CA . LEU A 1 107 ? -9.905 0.138 -12.776 1.00 97.81 107 LEU A CA 1
ATOM 824 C C . LEU A 1 107 ? -11.108 -0.822 -12.838 1.00 97.81 107 LEU A C 1
ATOM 826 O O . LEU A 1 107 ? -11.536 -1.197 -13.928 1.00 97.81 107 LEU A O 1
ATOM 830 N N . HIS A 1 108 ? -11.647 -1.257 -11.695 1.00 97.56 108 HIS A N 1
ATOM 831 C CA . HIS A 1 108 ? -12.743 -2.225 -11.613 1.00 97.56 108 HIS A CA 1
ATOM 832 C C . HIS A 1 108 ? -12.437 -3.561 -12.316 1.00 97.56 108 HIS A C 1
ATOM 834 O O . HIS A 1 108 ? -13.326 -4.207 -12.872 1.00 97.56 108 HIS A O 1
ATOM 840 N N . ARG A 1 109 ? -11.177 -4.013 -12.246 1.00 98.00 109 ARG A N 1
ATOM 841 C CA . ARG A 1 109 ? -10.700 -5.312 -12.755 1.00 98.00 109 ARG A CA 1
ATOM 842 C C . ARG A 1 109 ? -10.293 -6.245 -11.599 1.00 98.00 109 ARG A C 1
ATOM 844 O O . ARG A 1 109 ? -9.127 -6.632 -11.504 1.00 98.00 109 ARG A O 1
ATOM 851 N N . PRO A 1 110 ? -11.223 -6.634 -10.702 1.00 97.69 110 PRO A N 1
ATOM 852 C CA . PRO A 1 110 ? -10.897 -7.391 -9.489 1.00 97.69 110 PRO A CA 1
ATOM 853 C C . PRO A 1 110 ? -10.269 -8.764 -9.782 1.00 97.69 110 PRO A C 1
ATOM 855 O O . PRO A 1 110 ? -9.304 -9.147 -9.128 1.00 97.69 110 PRO A O 1
ATOM 858 N N . GLY A 1 111 ? -10.732 -9.469 -10.823 1.00 98.12 111 GLY A N 1
ATOM 859 C CA . GLY A 1 111 ? -10.153 -10.759 -11.220 1.00 98.12 111 GLY A CA 1
ATOM 860 C C . GLY A 1 111 ? -8.682 -10.659 -11.637 1.00 98.12 111 GLY A C 1
ATOM 861 O O . GLY A 1 111 ? -7.869 -11.495 -11.245 1.00 98.12 111 GLY A O 1
ATOM 862 N N . ASP A 1 112 ? -8.318 -9.600 -12.365 1.00 98.50 112 ASP A N 1
ATOM 863 C CA . ASP A 1 112 ? -6.926 -9.348 -12.742 1.00 98.50 112 ASP A CA 1
ATOM 864 C C . ASP A 1 112 ? -6.095 -8.916 -11.530 1.00 98.50 112 ASP A C 1
ATOM 866 O O . ASP A 1 112 ? -4.960 -9.361 -11.376 1.00 98.50 112 ASP A O 1
ATOM 870 N N . ALA A 1 113 ? -6.661 -8.105 -10.629 1.00 98.62 113 ALA A N 1
ATOM 871 C CA . ALA A 1 113 ? -6.007 -7.730 -9.376 1.00 98.62 113 ALA A CA 1
ATOM 872 C C . ALA A 1 113 ? -5.657 -8.962 -8.526 1.00 98.62 113 ALA A C 1
ATOM 874 O O . ALA A 1 113 ? -4.531 -9.076 -8.027 1.00 98.62 113 ALA A O 1
ATOM 875 N N . LEU A 1 114 ? -6.595 -9.907 -8.395 1.00 98.56 114 LEU A N 1
ATOM 876 C CA . LEU A 1 114 ? -6.384 -11.163 -7.678 1.00 98.56 114 LEU A CA 1
ATOM 877 C C . LEU A 1 114 ? -5.348 -12.046 -8.384 1.00 98.56 114 LEU A C 1
ATOM 879 O O . LEU A 1 114 ? -4.452 -12.577 -7.730 1.00 98.56 114 LEU A O 1
ATOM 883 N N . LYS A 1 115 ? -5.413 -12.161 -9.717 1.00 98.56 115 LYS A N 1
ATOM 884 C CA . LYS A 1 115 ? -4.420 -12.904 -10.511 1.00 98.56 115 LYS A CA 1
ATOM 885 C C . LYS A 1 115 ? -3.007 -12.353 -10.311 1.00 98.56 115 LYS A C 1
ATOM 887 O O . LYS A 1 115 ? -2.091 -13.127 -10.049 1.00 98.56 115 LYS A O 1
ATOM 892 N N . THR A 1 116 ? -2.835 -11.035 -10.385 1.00 98.62 116 THR A N 1
ATOM 893 C CA . THR A 1 116 ? -1.550 -10.368 -10.132 1.00 98.62 116 THR A CA 1
ATOM 894 C C . THR A 1 116 ? -1.080 -10.593 -8.698 1.00 98.62 116 THR A C 1
ATOM 896 O O . THR A 1 116 ? 0.090 -10.884 -8.472 1.00 98.62 116 THR A O 1
ATOM 899 N N . SER A 1 117 ? -1.990 -10.530 -7.723 1.00 98.75 117 SER A N 1
ATOM 900 C CA . SER A 1 117 ? -1.673 -10.812 -6.318 1.00 98.75 117 SER A CA 1
ATOM 901 C C . SER A 1 117 ? -1.179 -12.249 -6.121 1.00 98.75 117 SER A C 1
ATOM 903 O O . SER A 1 117 ? -0.198 -12.466 -5.415 1.00 98.75 117 SER A O 1
ATOM 905 N N . ASN A 1 118 ? -1.802 -13.229 -6.784 1.00 98.56 118 ASN A N 1
ATOM 906 C CA . ASN A 1 118 ? -1.355 -14.623 -6.754 1.00 98.56 118 ASN A CA 1
ATOM 907 C C . ASN A 1 118 ? 0.017 -14.800 -7.421 1.00 98.56 118 ASN A C 1
ATOM 909 O O . ASN A 1 118 ? 0.883 -15.439 -6.831 1.00 98.56 118 ASN A O 1
ATOM 913 N N . ASP A 1 119 ? 0.258 -14.174 -8.578 1.00 98.44 119 ASP A N 1
ATOM 914 C CA . ASP A 1 119 ? 1.569 -14.209 -9.246 1.00 98.44 119 ASP A CA 1
ATOM 915 C C . ASP A 1 119 ? 2.684 -13.634 -8.357 1.00 98.44 119 ASP A C 1
ATOM 917 O O . ASP A 1 119 ? 3.764 -14.216 -8.251 1.00 98.44 119 ASP A O 1
ATOM 921 N N . VAL A 1 120 ? 2.416 -12.541 -7.633 1.00 98.56 120 VAL A N 1
ATOM 922 C CA . VAL A 1 120 ? 3.372 -11.989 -6.660 1.00 98.56 120 VAL A CA 1
ATOM 923 C C . VAL A 1 120 ? 3.723 -13.023 -5.592 1.00 98.56 120 VAL A C 1
ATOM 925 O O . VAL A 1 120 ? 4.898 -13.196 -5.276 1.00 98.56 120 VAL A O 1
ATOM 928 N N . VAL A 1 121 ? 2.733 -13.724 -5.040 1.00 98.56 121 VAL A N 1
ATOM 929 C CA . VAL A 1 121 ? 2.947 -14.718 -3.976 1.00 98.56 121 VAL A CA 1
ATOM 930 C C . VAL A 1 121 ? 3.681 -15.955 -4.490 1.00 98.56 121 VAL A C 1
ATOM 932 O O . VAL A 1 121 ? 4.579 -16.458 -3.817 1.00 98.56 121 VAL A O 1
ATOM 935 N N . GLU A 1 122 ? 3.305 -16.448 -5.665 1.00 98.19 122 GLU A N 1
ATOM 936 C CA . GLU A 1 122 ? 3.792 -17.718 -6.204 1.00 98.19 122 GLU A CA 1
ATOM 937 C C . GLU A 1 122 ? 5.151 -17.580 -6.895 1.00 98.19 122 GLU A C 1
ATOM 939 O O . GLU A 1 122 ? 6.017 -18.440 -6.729 1.00 98.19 122 GLU A O 1
ATOM 944 N N . ARG A 1 123 ? 5.357 -16.497 -7.653 1.00 97.94 123 ARG A N 1
ATOM 945 C CA . ARG A 1 123 ? 6.528 -16.318 -8.520 1.00 97.94 123 ARG A CA 1
ATOM 946 C C . ARG A 1 123 ? 7.548 -15.328 -7.968 1.00 97.94 123 ARG A C 1
ATOM 948 O O . ARG A 1 123 ? 8.743 -15.562 -8.113 1.00 97.94 123 ARG A O 1
ATOM 955 N N . ILE A 1 124 ? 7.109 -14.223 -7.361 1.00 98.25 124 ILE A N 1
ATOM 956 C CA . ILE A 1 124 ? 8.000 -13.105 -6.994 1.00 98.25 124 ILE A CA 1
ATOM 957 C C . ILE A 1 124 ? 8.511 -13.230 -5.557 1.00 98.25 124 ILE A C 1
ATOM 959 O O . ILE A 1 124 ? 9.716 -13.182 -5.317 1.00 98.25 124 ILE A O 1
ATOM 963 N N . LEU A 1 125 ? 7.604 -13.412 -4.595 1.00 97.44 125 LEU A N 1
ATOM 964 C CA . LEU A 1 125 ? 7.900 -13.476 -3.164 1.00 97.44 125 LEU A CA 1
ATOM 965 C C . LEU A 1 125 ? 9.018 -14.475 -2.802 1.00 97.44 125 LEU A C 1
ATOM 967 O O . LEU A 1 125 ? 9.843 -14.122 -1.955 1.00 97.44 125 LEU A O 1
ATOM 971 N N . PRO A 1 126 ? 9.125 -15.674 -3.419 1.00 97.06 126 PRO A N 1
ATOM 972 C CA . PRO A 1 126 ? 10.211 -16.607 -3.116 1.00 97.06 126 PRO A CA 1
ATOM 973 C C . PRO A 1 126 ? 11.616 -16.077 -3.439 1.00 97.06 126 PRO A C 1
ATOM 975 O O . PRO A 1 126 ? 12.586 -16.544 -2.841 1.00 97.06 126 PRO A O 1
ATOM 978 N N . SER A 1 127 ? 11.738 -15.121 -4.367 1.00 96.44 127 SER A N 1
ATOM 979 C CA . SER A 1 127 ? 13.020 -14.567 -4.828 1.00 96.44 127 SER A CA 1
ATOM 980 C C . SER A 1 127 ? 13.459 -13.312 -4.071 1.00 96.44 127 SER A C 1
ATOM 982 O O . SER A 1 127 ? 14.609 -12.892 -4.211 1.00 96.44 127 SER A O 1
ATOM 984 N N . VAL A 1 128 ? 12.566 -12.702 -3.287 1.00 91.81 128 VAL A N 1
ATOM 985 C CA . VAL A 1 128 ? 12.838 -11.438 -2.593 1.00 91.81 128 VAL A CA 1
ATOM 986 C C . VAL A 1 128 ? 13.653 -11.676 -1.322 1.00 91.81 128 VAL A C 1
ATOM 988 O O . VAL A 1 128 ? 13.424 -12.624 -0.569 1.00 91.81 128 VAL A O 1
ATOM 991 N N . ASP A 1 129 ? 14.615 -10.786 -1.069 1.00 90.25 129 ASP A N 1
ATOM 992 C CA . ASP A 1 129 ? 15.452 -10.832 0.128 1.00 90.25 129 ASP A CA 1
ATOM 993 C C . ASP A 1 129 ? 14.620 -10.661 1.408 1.00 90.25 129 ASP A C 1
ATOM 995 O O . ASP A 1 129 ? 14.066 -9.593 1.682 1.00 90.25 129 ASP A O 1
ATOM 999 N N . LYS A 1 130 ? 14.606 -11.714 2.232 1.00 89.94 130 LYS A N 1
ATOM 1000 C CA . LYS A 1 130 ? 13.904 -11.731 3.517 1.00 89.94 130 LYS A CA 1
ATOM 1001 C C . LYS A 1 130 ? 14.533 -10.822 4.573 1.00 89.94 130 LYS A C 1
ATOM 1003 O O . LYS A 1 130 ? 13.874 -10.502 5.554 1.00 89.94 130 LYS A O 1
ATOM 1008 N N . GLY A 1 131 ? 15.779 -10.384 4.382 1.00 88.25 131 GLY A N 1
ATOM 1009 C CA . GLY A 1 131 ? 16.414 -9.374 5.228 1.00 88.25 131 GLY A CA 1
ATOM 1010 C C . GLY A 1 131 ? 15.873 -7.961 4.990 1.00 88.25 131 GLY A C 1
ATOM 1011 O O . GLY A 1 131 ? 15.906 -7.122 5.894 1.00 88.25 131 GLY A O 1
ATOM 1012 N N . ASN A 1 132 ? 15.321 -7.685 3.803 1.00 87.88 132 ASN A N 1
ATOM 1013 C CA . ASN A 1 132 ? 14.766 -6.381 3.456 1.00 87.88 132 ASN A CA 1
ATOM 1014 C C . ASN A 1 132 ? 13.304 -6.250 3.905 1.00 87.88 132 ASN A C 1
ATOM 1016 O O . ASN A 1 132 ? 12.372 -6.246 3.102 1.00 87.88 132 ASN A O 1
ATOM 1020 N N . MET A 1 133 ? 13.102 -6.104 5.214 1.00 88.81 133 MET A N 1
ATOM 1021 C CA . MET A 1 133 ? 11.762 -6.089 5.811 1.00 88.81 133 MET A CA 1
ATOM 1022 C C . MET A 1 133 ? 10.858 -4.959 5.304 1.00 88.81 133 MET A C 1
ATOM 1024 O O . MET A 1 133 ? 9.647 -5.149 5.193 1.00 88.81 133 MET A O 1
ATOM 1028 N N . LEU A 1 134 ? 11.413 -3.777 5.002 1.00 86.94 134 LEU A N 1
ATOM 1029 C CA . LEU A 1 134 ? 10.621 -2.690 4.416 1.00 86.94 134 LEU A CA 1
ATOM 1030 C C . LEU A 1 134 ? 10.194 -3.054 2.990 1.00 86.94 134 LEU A C 1
ATOM 1032 O O . LEU A 1 134 ? 9.017 -2.922 2.672 1.00 86.94 134 LEU A O 1
ATOM 1036 N N . GLY A 1 135 ? 11.117 -3.564 2.168 1.00 89.94 135 GLY A N 1
ATOM 1037 C CA . GLY A 1 135 ? 10.811 -4.049 0.823 1.00 89.94 135 GLY A CA 1
ATOM 1038 C C . GLY A 1 135 ? 9.738 -5.137 0.831 1.00 89.94 135 GLY A C 1
ATOM 1039 O O . GLY A 1 135 ? 8.750 -5.012 0.119 1.00 89.94 135 GLY A O 1
ATOM 1040 N N . LEU A 1 136 ? 9.865 -6.140 1.704 1.00 92.88 136 LEU A N 1
ATOM 1041 C CA . LEU A 1 136 ? 8.849 -7.182 1.872 1.00 92.88 136 LEU A CA 1
ATOM 1042 C C . LEU A 1 136 ? 7.493 -6.628 2.327 1.00 92.88 136 LEU A C 1
ATOM 1044 O O . LEU A 1 136 ? 6.455 -7.072 1.843 1.00 92.88 136 LEU A O 1
ATOM 1048 N N . THR A 1 137 ? 7.486 -5.652 3.240 1.00 92.00 137 THR A N 1
ATOM 1049 C CA . THR A 1 137 ? 6.238 -5.014 3.678 1.00 92.00 137 THR A CA 1
ATOM 1050 C C . THR A 1 137 ? 5.573 -4.295 2.504 1.00 92.00 137 THR A C 1
ATOM 1052 O O . THR A 1 137 ? 4.393 -4.508 2.249 1.00 92.00 137 THR A O 1
ATOM 1055 N N . LEU A 1 138 ? 6.326 -3.499 1.740 1.00 91.56 138 LEU A N 1
ATOM 1056 C CA . LEU A 1 138 ? 5.807 -2.793 0.564 1.00 91.56 138 LEU A CA 1
ATOM 1057 C C . LEU A 1 138 ? 5.354 -3.751 -0.548 1.00 91.56 138 LEU A C 1
ATOM 1059 O O . LEU A 1 138 ? 4.387 -3.447 -1.242 1.00 91.56 138 LEU A O 1
ATOM 1063 N N . LEU A 1 139 ? 6.003 -4.909 -0.682 1.00 95.69 139 LEU A N 1
ATOM 1064 C CA . LEU A 1 139 ? 5.603 -5.965 -1.605 1.00 95.69 139 LEU A CA 1
ATOM 1065 C C . LEU A 1 139 ? 4.284 -6.618 -1.188 1.00 95.69 139 LEU A C 1
ATOM 1067 O O . LEU A 1 139 ? 3.427 -6.841 -2.032 1.00 95.69 139 LEU A O 1
ATOM 1071 N N . LEU A 1 140 ? 4.108 -6.967 0.086 1.00 97.06 140 LEU A N 1
ATOM 1072 C CA . LEU A 1 140 ? 2.938 -7.737 0.516 1.00 97.06 140 LEU A CA 1
ATOM 1073 C C . LEU A 1 140 ? 1.718 -6.868 0.814 1.00 97.06 140 LEU A C 1
ATOM 1075 O O . LEU A 1 140 ? 0.601 -7.351 0.671 1.00 97.06 140 LEU A O 1
ATOM 1079 N N . MET A 1 141 ? 1.880 -5.598 1.181 1.00 95.88 141 MET A N 1
ATOM 1080 C CA . MET A 1 141 ? 0.741 -4.740 1.529 1.00 95.88 141 MET A CA 1
ATOM 1081 C C . MET A 1 141 ? -0.342 -4.649 0.433 1.00 95.88 141 MET A C 1
ATOM 1083 O O . MET A 1 141 ? -1.506 -4.892 0.760 1.00 95.88 141 MET A O 1
ATOM 1087 N N . PRO A 1 142 ? -0.020 -4.384 -0.850 1.00 97.81 142 PRO A N 1
ATOM 1088 C CA . PRO A 1 142 ? -1.013 -4.401 -1.929 1.00 97.81 142 PRO A CA 1
ATOM 1089 C C . PRO A 1 142 ? -1.733 -5.750 -2.056 1.00 97.81 142 PRO A C 1
ATOM 1091 O O . PRO A 1 142 ? -2.962 -5.788 -2.091 1.00 97.81 142 PRO A O 1
ATOM 1094 N N . VAL A 1 143 ? -0.976 -6.854 -2.015 1.00 98.38 143 VAL A N 1
ATOM 1095 C CA . VA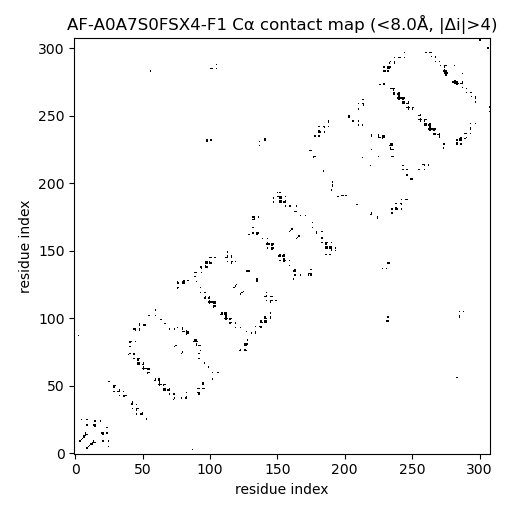L A 1 143 ? -1.512 -8.226 -2.055 1.00 98.38 143 VAL A CA 1
ATOM 1096 C C . VAL A 1 143 ? -2.510 -8.442 -0.915 1.00 98.38 143 VAL A C 1
ATOM 1098 O O . VAL A 1 143 ? -3.603 -8.948 -1.148 1.00 98.38 143 VAL A O 1
ATOM 1101 N N . MET A 1 144 ? -2.184 -8.021 0.312 1.00 97.94 144 MET A N 1
ATOM 1102 C CA . MET A 1 144 ? -3.072 -8.197 1.467 1.00 97.94 144 MET A CA 1
ATOM 1103 C C . MET A 1 144 ? -4.383 -7.431 1.300 1.00 97.94 144 MET A C 1
ATOM 1105 O O . MET A 1 144 ? -5.444 -7.942 1.649 1.00 97.94 144 MET A O 1
ATOM 1109 N N . LEU A 1 145 ? -4.316 -6.209 0.772 1.00 96.56 145 LEU A N 1
ATOM 1110 C CA . LEU A 1 145 ? -5.488 -5.363 0.561 1.00 96.56 145 LEU A CA 1
ATOM 1111 C C . LEU A 1 145 ? -6.407 -5.929 -0.526 1.00 96.56 145 LEU A C 1
ATOM 1113 O O . LEU A 1 145 ? -7.625 -5.909 -0.351 1.00 96.56 145 LEU A O 1
ATOM 1117 N N . VAL A 1 146 ? -5.838 -6.487 -1.599 1.00 98.12 146 VAL A N 1
ATOM 1118 C CA . VAL A 1 146 ? -6.607 -7.172 -2.648 1.00 98.12 146 VAL A CA 1
ATOM 1119 C C . VAL A 1 146 ? -7.213 -8.473 -2.132 1.00 98.12 146 VAL A C 1
ATOM 1121 O O . VAL A 1 146 ? -8.395 -8.715 -2.348 1.00 98.12 146 VAL A O 1
ATOM 1124 N N . LEU A 1 147 ? -6.462 -9.297 -1.401 1.00 97.81 147 LEU A N 1
ATOM 1125 C CA . LEU A 1 147 ? -7.014 -10.511 -0.790 1.00 97.81 147 LEU A CA 1
ATOM 1126 C C . LEU A 1 147 ? -8.149 -10.175 0.191 1.00 97.81 147 LEU A C 1
ATOM 1128 O O . LEU A 1 147 ? -9.205 -10.802 0.142 1.00 97.81 147 LEU A O 1
ATOM 1132 N N . LYS A 1 148 ? -7.985 -9.136 1.026 1.00 95.81 148 LYS A N 1
ATOM 1133 C CA . LYS A 1 148 ? -9.043 -8.642 1.925 1.00 95.81 148 LYS A CA 1
ATOM 1134 C C . LYS A 1 148 ? -10.302 -8.249 1.147 1.00 95.81 148 LYS A C 1
ATOM 1136 O O . LYS A 1 148 ? -11.395 -8.621 1.554 1.00 95.81 148 LYS A O 1
ATOM 1141 N N . SER A 1 149 ? -10.173 -7.524 0.031 1.00 95.25 149 SER A N 1
ATOM 1142 C CA . SER A 1 149 ? -11.338 -7.101 -0.764 1.00 95.25 149 SER A CA 1
ATOM 1143 C C . SER A 1 149 ? -12.063 -8.252 -1.471 1.00 95.25 149 SER A C 1
ATOM 1145 O O . SER A 1 149 ? -13.203 -8.074 -1.893 1.00 95.25 149 SER A O 1
ATOM 1147 N N . HIS A 1 150 ? -11.437 -9.428 -1.559 1.00 95.06 150 HIS A N 1
ATOM 1148 C CA . HIS A 1 150 ? -12.009 -10.649 -2.130 1.00 95.06 150 HIS A CA 1
ATOM 1149 C C . HIS A 1 150 ? -12.515 -11.646 -1.071 1.00 95.06 150 HIS A C 1
ATOM 1151 O O . HIS A 1 150 ? -12.822 -12.784 -1.415 1.00 95.06 150 HIS A O 1
ATOM 1157 N N . GLY A 1 151 ? -12.599 -11.256 0.208 1.00 94.38 151 GLY A N 1
ATOM 1158 C CA . GLY A 1 151 ? -13.010 -12.168 1.288 1.00 94.38 151 GLY A CA 1
ATOM 1159 C C . GLY A 1 151 ? -11.964 -13.245 1.609 1.00 94.38 151 GLY A C 1
ATOM 1160 O O . GLY A 1 151 ? -12.280 -14.305 2.145 1.00 94.38 151 GLY A O 1
ATOM 1161 N N . GLU A 1 152 ? -10.699 -13.003 1.252 1.00 95.88 152 GLU A N 1
ATOM 1162 C CA . GLU A 1 152 ? -9.560 -13.868 1.570 1.00 95.88 152 GLU A CA 1
ATOM 1163 C C . GLU A 1 152 ? -8.706 -13.277 2.708 1.00 95.88 152 GLU A C 1
ATOM 1165 O O . GLU A 1 152 ? -7.490 -13.495 2.778 1.00 95.88 152 GLU A O 1
ATOM 1170 N N . ALA A 1 153 ? -9.319 -12.535 3.639 1.00 95.19 153 ALA A N 1
ATOM 1171 C CA . ALA A 1 153 ? -8.594 -11.853 4.711 1.00 95.19 153 ALA A CA 1
ATOM 1172 C C . ALA A 1 153 ? -7.797 -12.825 5.601 1.00 95.19 153 ALA A C 1
ATOM 1174 O O . ALA A 1 153 ? -6.699 -12.497 6.050 1.00 95.19 153 ALA A O 1
ATOM 1175 N N . ARG A 1 154 ? -8.277 -14.062 5.790 1.00 92.12 154 ARG A N 1
ATOM 1176 C CA . ARG A 1 154 ? -7.546 -15.110 6.527 1.00 92.12 154 ARG A CA 1
ATOM 1177 C C . ARG A 1 154 ? -6.272 -15.558 5.812 1.00 92.12 154 ARG A C 1
ATOM 1179 O O . ARG A 1 154 ? -5.237 -15.753 6.452 1.00 92.12 154 ARG A O 1
ATOM 1186 N N . ARG A 1 155 ? -6.331 -15.720 4.488 1.00 95.62 155 ARG A N 1
ATOM 1187 C CA . ARG A 1 155 ? -5.156 -16.059 3.674 1.00 95.62 155 ARG A CA 1
ATOM 1188 C C . ARG A 1 155 ? -4.148 -14.916 3.714 1.00 95.62 155 ARG A C 1
ATOM 1190 O O . ARG A 1 155 ? -2.963 -15.174 3.907 1.00 95.62 155 ARG A O 1
ATOM 1197 N N . ALA A 1 156 ? -4.627 -13.677 3.598 1.00 96.88 156 ALA A N 1
ATOM 1198 C CA . ALA A 1 156 ? -3.806 -12.483 3.756 1.00 96.88 156 ALA A CA 1
ATOM 1199 C C . ALA A 1 156 ? -3.125 -12.452 5.134 1.00 96.88 156 ALA A C 1
ATOM 1201 O O . ALA A 1 156 ? -1.907 -12.324 5.220 1.00 96.88 156 ALA A O 1
ATOM 1202 N N . TRP A 1 157 ? -3.886 -12.661 6.212 1.00 95.56 157 TRP A N 1
ATOM 1203 C CA . TRP A 1 157 ? -3.354 -12.699 7.574 1.00 95.56 157 TRP A CA 1
ATOM 1204 C C . TRP A 1 157 ? -2.223 -13.719 7.708 1.00 95.56 157 TRP A C 1
ATOM 1206 O O . TRP A 1 157 ? -1.140 -13.378 8.177 1.00 95.56 157 TRP A O 1
ATOM 1216 N N . LYS A 1 158 ? -2.443 -14.953 7.233 1.00 95.44 158 LYS A N 1
ATOM 1217 C CA . LYS A 1 158 ? -1.440 -16.022 7.297 1.00 95.44 158 LYS A CA 1
ATOM 1218 C C . LYS A 1 158 ? -0.183 -15.658 6.510 1.00 95.44 158 LYS A C 1
ATOM 1220 O O . LYS A 1 158 ? 0.920 -15.790 7.022 1.00 95.44 158 LYS A O 1
ATOM 1225 N N . LEU A 1 159 ? -0.347 -15.157 5.289 1.00 95.81 159 LEU A N 1
ATOM 1226 C CA . LEU A 1 159 ? 0.771 -14.760 4.439 1.00 95.81 159 LEU A CA 1
ATOM 1227 C C . LEU A 1 159 ? 1.597 -13.627 5.068 1.00 95.81 159 LEU A C 1
ATOM 1229 O O . LEU A 1 159 ? 2.825 -13.688 5.079 1.00 95.81 159 LEU A O 1
ATOM 1233 N N . TYR A 1 160 ? 0.940 -12.613 5.633 1.00 95.12 160 TYR A N 1
ATOM 1234 C CA . TYR A 1 160 ? 1.625 -11.519 6.317 1.00 95.12 160 TYR A CA 1
ATOM 1235 C C . TYR A 1 160 ? 2.300 -11.990 7.613 1.00 95.12 160 TYR A C 1
ATOM 1237 O O . TYR A 1 160 ? 3.422 -11.579 7.908 1.00 95.12 160 TYR A O 1
ATOM 1245 N N . ASN A 1 161 ? 1.662 -12.884 8.372 1.00 94.00 161 ASN A N 1
ATOM 1246 C CA . ASN A 1 161 ? 2.252 -13.471 9.571 1.00 94.00 161 ASN A CA 1
ATOM 1247 C C . ASN A 1 161 ? 3.549 -14.225 9.251 1.00 94.00 161 ASN A C 1
ATOM 1249 O O . ASN A 1 161 ? 4.604 -13.887 9.792 1.00 94.00 161 ASN A O 1
ATOM 1253 N N . ASP A 1 162 ? 3.457 -15.181 8.322 1.00 93.38 162 ASP A N 1
ATOM 1254 C CA . ASP A 1 162 ? 4.524 -16.122 7.970 1.00 93.38 162 ASP A CA 1
ATOM 1255 C C . ASP A 1 162 ? 5.761 -15.401 7.393 1.00 93.38 162 ASP A C 1
ATOM 1257 O O . ASP A 1 162 ? 6.894 -15.849 7.572 1.00 93.38 162 ASP A O 1
ATOM 1261 N N . HIS A 1 163 ? 5.566 -14.276 6.692 1.00 93.31 163 HIS A N 1
ATOM 1262 C CA . HIS A 1 163 ? 6.653 -13.570 6.000 1.00 93.31 163 HIS A CA 1
ATOM 1263 C C . HIS A 1 163 ? 7.108 -12.270 6.665 1.00 93.31 163 HIS A C 1
ATOM 1265 O O . HIS A 1 163 ? 8.241 -11.846 6.433 1.00 93.31 163 HIS A O 1
ATOM 1271 N N . ILE A 1 164 ? 6.254 -11.621 7.460 1.00 92.25 164 ILE A N 1
ATOM 1272 C CA . ILE A 1 164 ? 6.533 -10.303 8.039 1.00 92.25 164 ILE A CA 1
ATOM 1273 C C . ILE A 1 164 ? 6.506 -10.358 9.562 1.00 92.25 164 ILE A C 1
ATOM 1275 O O . ILE A 1 164 ? 7.522 -10.075 10.200 1.00 92.25 164 ILE A O 1
ATOM 1279 N N . ALA A 1 165 ? 5.356 -10.689 10.153 1.00 89.12 165 ALA A N 1
ATOM 1280 C CA . ALA A 1 165 ? 5.146 -10.504 11.588 1.00 89.12 165 ALA A CA 1
ATOM 1281 C C . ALA A 1 165 ? 6.098 -11.365 12.432 1.00 89.12 165 ALA A C 1
ATOM 1283 O O . ALA A 1 165 ? 6.728 -10.847 13.357 1.00 89.12 165 ALA A O 1
ATOM 1284 N N . GLU A 1 166 ? 6.268 -12.641 12.075 1.00 87.69 166 GLU A N 1
ATOM 1285 C CA . GLU A 1 166 ? 7.193 -13.540 12.774 1.00 87.69 166 GLU A CA 1
ATOM 1286 C C . GLU A 1 166 ? 8.656 -13.117 12.588 1.00 87.69 166 GLU A C 1
ATOM 1288 O O . GLU A 1 166 ? 9.443 -13.138 13.538 1.00 87.69 166 GLU A O 1
ATOM 1293 N N . ALA A 1 167 ? 9.011 -12.651 11.388 1.00 84.94 167 ALA A N 1
ATOM 1294 C CA . ALA A 1 167 ? 10.371 -12.246 11.043 1.00 84.94 167 ALA A CA 1
ATOM 1295 C C . ALA A 1 167 ? 10.828 -10.957 11.752 1.00 84.94 167 ALA A C 1
ATOM 1297 O O . ALA A 1 167 ? 12.015 -10.800 12.040 1.00 84.94 167 ALA A O 1
ATOM 1298 N N . PHE A 1 168 ? 9.913 -10.038 12.084 1.00 80.31 168 PHE A N 1
ATOM 1299 C CA . PHE A 1 168 ? 10.266 -8.805 12.795 1.00 80.31 168 PHE A CA 1
ATOM 1300 C C . PHE A 1 168 ? 10.758 -9.051 14.236 1.00 80.31 168 PHE A C 1
ATOM 1302 O O . PHE A 1 168 ? 11.509 -8.224 14.765 1.00 80.31 168 PHE A O 1
ATOM 1309 N N . GLY A 1 169 ? 10.392 -10.173 14.871 1.00 67.00 169 GLY A N 1
ATOM 1310 C CA . GLY A 1 169 ? 10.791 -10.497 16.244 1.00 67.00 169 GLY A CA 1
ATOM 1311 C C . GLY A 1 169 ? 10.620 -9.326 17.233 1.00 67.00 169 GLY A C 1
ATOM 1312 O O . GLY A 1 169 ? 9.905 -8.352 16.992 1.00 67.00 169 GLY A O 1
ATOM 1313 N N . LYS A 1 170 ? 11.303 -9.378 18.384 1.00 60.47 170 LYS A N 1
ATOM 1314 C CA . LYS A 1 170 ? 11.306 -8.239 19.328 1.00 60.47 170 LYS A CA 1
ATOM 1315 C C . LYS A 1 170 ? 12.294 -7.136 18.922 1.00 60.47 170 LYS A C 1
ATOM 1317 O O . LYS A 1 170 ? 12.010 -5.957 19.144 1.00 60.47 170 LYS A O 1
ATOM 1322 N N . GLU A 1 171 ? 13.403 -7.483 18.268 1.00 59.66 171 GLU A N 1
ATOM 1323 C CA . GLU A 1 171 ? 14.572 -6.597 18.139 1.00 59.66 171 GLU A CA 1
ATOM 1324 C C . GLU A 1 171 ? 14.813 -5.989 16.751 1.00 59.66 171 GLU A C 1
ATOM 1326 O O . GLU A 1 171 ? 15.670 -5.112 16.630 1.00 59.66 171 GLU A O 1
ATOM 1331 N N . ALA A 1 172 ? 14.067 -6.367 15.704 1.00 71.06 172 ALA A N 1
ATOM 1332 C CA . ALA A 1 172 ? 14.330 -5.793 14.386 1.00 71.06 172 ALA A CA 1
ATOM 1333 C C . ALA A 1 172 ? 14.066 -4.278 14.382 1.00 71.06 172 ALA A C 1
ATOM 1335 O O . ALA A 1 172 ? 13.032 -3.800 14.867 1.00 71.06 172 ALA A O 1
ATOM 1336 N N . LYS A 1 173 ? 15.017 -3.523 13.824 1.00 76.62 173 LYS A N 1
ATOM 1337 C CA . LYS A 1 173 ? 14.917 -2.085 13.559 1.00 76.62 173 LYS A CA 1
ATOM 1338 C C . LYS A 1 173 ? 14.669 -1.900 12.067 1.00 76.62 173 LYS A C 1
ATOM 1340 O O . LYS A 1 173 ? 15.606 -1.872 11.280 1.00 76.62 173 LYS A O 1
ATOM 1345 N N . SER A 1 174 ? 13.407 -1.805 11.670 1.00 83.75 174 SER A N 1
ATOM 1346 C CA . SER A 1 174 ? 13.036 -1.433 10.303 1.00 83.75 174 SER A CA 1
ATOM 1347 C C . SER A 1 174 ? 11.847 -0.486 10.338 1.00 83.75 174 SER A C 1
ATOM 1349 O O . SER A 1 174 ? 10.981 -0.595 11.209 1.00 83.75 174 SER A O 1
ATOM 1351 N N . ALA A 1 175 ? 11.809 0.440 9.382 1.00 83.06 175 ALA A N 1
ATOM 1352 C CA . ALA A 1 175 ? 10.738 1.420 9.271 1.00 83.06 175 ALA A CA 1
ATOM 1353 C C . ALA A 1 175 ? 9.375 0.794 8.921 1.00 83.06 175 ALA A C 1
ATOM 1355 O O . ALA A 1 175 ? 8.353 1.445 9.084 1.00 83.06 175 ALA A O 1
ATOM 1356 N N . GLY A 1 176 ? 9.343 -0.479 8.503 1.00 84.81 176 GLY A N 1
ATOM 1357 C CA . GLY A 1 176 ? 8.099 -1.235 8.330 1.00 84.81 176 GLY A CA 1
ATOM 1358 C C . GLY A 1 176 ? 7.518 -1.791 9.637 1.00 84.81 176 GLY A C 1
ATOM 1359 O O . GLY A 1 176 ? 6.338 -2.120 9.679 1.00 84.81 176 GLY A O 1
ATOM 1360 N N . LYS A 1 177 ? 8.298 -1.864 10.729 1.00 89.38 177 LYS A N 1
ATOM 1361 C CA . LYS A 1 177 ? 7.846 -2.433 12.016 1.00 89.38 177 LYS A CA 1
ATOM 1362 C C . LYS A 1 177 ? 6.550 -1.809 12.549 1.00 89.38 177 LYS A C 1
ATOM 1364 O O . LYS A 1 177 ? 5.698 -2.563 13.017 1.00 89.38 177 LYS A O 1
ATOM 1369 N N . PRO A 1 178 ? 6.358 -0.478 12.480 1.00 90.94 178 PRO A N 1
ATOM 1370 C CA . PRO A 1 178 ? 5.132 0.145 12.966 1.00 90.94 178 PRO A CA 1
ATOM 1371 C C . PRO A 1 178 ? 3.866 -0.288 12.208 1.00 90.94 178 PRO A C 1
ATOM 1373 O O . PRO A 1 178 ? 2.772 -0.172 12.748 1.00 90.94 178 PRO A O 1
ATOM 1376 N N . LEU A 1 179 ? 4.004 -0.837 10.993 1.00 92.25 179 LEU A N 1
ATOM 1377 C CA . LEU A 1 179 ? 2.886 -1.328 10.181 1.00 92.25 179 LEU A CA 1
ATOM 1378 C C . LEU A 1 179 ? 2.411 -2.722 10.599 1.00 92.25 179 LEU A C 1
ATOM 1380 O O . LEU A 1 179 ? 1.252 -3.057 10.367 1.00 92.25 179 LEU A O 1
ATOM 1384 N N . VAL A 1 180 ? 3.272 -3.519 11.240 1.00 92.75 180 VAL A N 1
ATOM 1385 C CA . VAL A 1 180 ? 2.992 -4.936 11.512 1.00 92.75 180 VAL A CA 1
ATOM 1386 C C . VAL A 1 180 ? 1.723 -5.105 12.331 1.00 92.75 180 VAL A C 1
ATOM 1388 O O . VAL A 1 180 ? 0.832 -5.855 11.945 1.00 92.75 180 VAL A O 1
ATOM 1391 N N . ARG A 1 181 ? 1.623 -4.397 13.460 1.00 93.38 181 ARG A N 1
ATOM 1392 C CA . ARG A 1 181 ? 0.488 -4.556 14.370 1.00 93.38 181 ARG A CA 1
ATOM 1393 C C . ARG A 1 181 ? -0.829 -4.056 13.760 1.00 93.38 181 ARG A C 1
ATOM 1395 O O . ARG A 1 181 ? -1.758 -4.855 13.733 1.00 93.38 181 ARG A O 1
ATOM 1402 N N . PRO A 1 182 ? -0.925 -2.829 13.204 1.00 94.81 182 PRO A N 1
ATOM 1403 C CA . PRO A 1 182 ? -2.147 -2.370 12.540 1.00 94.81 182 PRO A CA 1
ATOM 1404 C C . PRO A 1 182 ? -2.642 -3.321 11.450 1.00 94.81 182 PRO A C 1
ATOM 1406 O O . PRO A 1 182 ? -3.828 -3.630 11.394 1.00 94.81 182 PRO A O 1
ATOM 1409 N N . VAL A 1 183 ? -1.735 -3.819 10.606 1.00 95.06 183 VAL A N 1
ATOM 1410 C CA . VAL A 1 183 ? -2.092 -4.702 9.490 1.00 95.06 183 VAL A CA 1
ATOM 1411 C C . VAL A 1 183 ? -2.550 -6.063 9.999 1.00 95.06 183 VAL A C 1
ATOM 1413 O O . VAL A 1 183 ? -3.587 -6.557 9.566 1.00 95.06 183 VAL A O 1
ATOM 1416 N N . MET A 1 184 ? -1.831 -6.649 10.957 1.00 94.88 184 MET A N 1
ATOM 1417 C CA . MET A 1 184 ? -2.220 -7.923 11.563 1.00 94.88 184 MET A CA 1
ATOM 1418 C C . MET A 1 184 ? -3.575 -7.834 12.266 1.00 94.88 184 MET A C 1
ATOM 1420 O O . MET A 1 184 ? -4.406 -8.722 12.080 1.00 94.88 184 MET A O 1
ATOM 1424 N N . THR A 1 185 ? -3.828 -6.760 13.019 1.00 94.88 185 THR A N 1
ATOM 1425 C CA . THR A 1 185 ? -5.125 -6.527 13.665 1.00 94.88 185 THR A CA 1
ATOM 1426 C C . THR A 1 185 ? -6.226 -6.336 12.620 1.00 94.88 185 THR A C 1
ATOM 1428 O O . THR A 1 185 ? -7.269 -6.976 12.727 1.00 94.88 185 THR A O 1
ATOM 1431 N N . LEU A 1 186 ? -5.998 -5.539 11.568 1.00 96.12 186 LEU A N 1
ATOM 1432 C CA . LEU A 1 186 ? -6.971 -5.349 10.487 1.00 96.12 186 LEU A CA 1
ATOM 1433 C C . LEU A 1 186 ? -7.350 -6.673 9.817 1.00 96.12 186 LEU A C 1
ATOM 1435 O O . LEU A 1 186 ? -8.531 -6.962 9.640 1.00 96.12 186 LEU A O 1
ATOM 1439 N N . LEU A 1 187 ? -6.352 -7.469 9.433 1.00 95.12 187 LEU A N 1
ATOM 1440 C CA . LEU A 1 187 ? -6.574 -8.736 8.744 1.00 95.12 187 LEU A CA 1
ATOM 1441 C C . LEU A 1 187 ? -7.242 -9.766 9.662 1.00 95.12 187 LEU A C 1
ATOM 1443 O O . LEU A 1 187 ? -8.085 -10.520 9.190 1.00 95.12 187 LEU A O 1
ATOM 1447 N N . ALA A 1 188 ? -6.928 -9.768 10.962 1.00 93.06 188 ALA A N 1
ATOM 1448 C CA . ALA A 1 188 ? -7.594 -10.627 11.940 1.00 93.06 188 ALA A CA 1
ATOM 1449 C C . ALA A 1 188 ? -9.074 -10.255 12.118 1.00 93.06 188 ALA A C 1
ATOM 1451 O O . ALA A 1 188 ? -9.926 -11.139 12.131 1.00 93.06 188 ALA A O 1
ATOM 1452 N N . LEU A 1 189 ? -9.383 -8.956 12.209 1.00 92.69 189 LEU A N 1
ATOM 1453 C CA . LEU A 1 189 ? -10.760 -8.462 12.287 1.00 92.69 189 LEU A CA 1
ATOM 1454 C C . LEU A 1 189 ? -11.534 -8.820 11.010 1.00 92.69 189 LEU A C 1
ATOM 1456 O O . LEU A 1 189 ? -12.596 -9.429 11.086 1.00 92.69 189 LEU A O 1
ATOM 1460 N N . ALA A 1 190 ? -10.970 -8.531 9.835 1.00 92.38 190 ALA A N 1
ATOM 1461 C CA . ALA A 1 190 ? -11.608 -8.841 8.557 1.00 92.38 190 ALA A CA 1
ATOM 1462 C C . ALA A 1 190 ? -11.823 -10.353 8.344 1.00 92.38 190 ALA A C 1
ATOM 1464 O O . ALA A 1 190 ? -12.885 -10.757 7.891 1.00 92.38 190 ALA A O 1
ATOM 1465 N N . ALA A 1 191 ? -10.862 -11.196 8.735 1.00 89.56 191 ALA A N 1
ATOM 1466 C CA . ALA A 1 191 ? -10.979 -12.654 8.623 1.00 89.56 191 ALA A CA 1
ATOM 1467 C C . ALA A 1 191 ? -12.091 -13.258 9.494 1.00 89.56 191 ALA A C 1
ATOM 1469 O O . ALA A 1 191 ? -12.544 -14.371 9.221 1.00 89.56 191 ALA A O 1
ATOM 1470 N N . ASP A 1 192 ? -12.475 -12.562 10.560 1.00 84.50 192 ASP A N 1
ATOM 1471 C CA . ASP A 1 192 ? -13.573 -12.946 11.443 1.00 84.50 192 ASP A CA 1
ATOM 1472 C C . ASP A 1 192 ? -14.921 -12.405 10.926 1.00 84.50 192 ASP A C 1
ATOM 1474 O O . ASP A 1 192 ? -15.932 -13.096 11.013 1.00 84.50 192 ASP A O 1
ATOM 1478 N N . ASP A 1 193 ? -14.928 -11.236 10.269 1.00 82.00 193 ASP A N 1
ATOM 1479 C CA . ASP A 1 193 ? -16.119 -10.706 9.581 1.00 82.00 193 ASP A CA 1
ATOM 1480 C C . ASP A 1 193 ? -16.545 -11.579 8.377 1.00 82.00 193 ASP A C 1
ATOM 1482 O O . ASP A 1 193 ? -17.732 -11.658 8.065 1.00 82.00 193 ASP A O 1
ATOM 1486 N N . ASP A 1 194 ? -15.600 -12.271 7.726 1.00 76.81 194 ASP A N 1
ATOM 1487 C CA . ASP A 1 194 ? -15.855 -13.157 6.575 1.00 76.81 194 ASP A CA 1
ATOM 1488 C C . ASP A 1 194 ? -16.661 -14.432 6.933 1.00 76.81 194 ASP A C 1
ATOM 1490 O O . ASP A 1 194 ? -17.009 -15.211 6.046 1.00 76.81 194 ASP A O 1
ATOM 1494 N N . GLY A 1 195 ? -16.957 -14.689 8.216 1.00 61.56 195 GLY A N 1
ATOM 1495 C CA . GLY A 1 195 ? -17.876 -15.755 8.647 1.00 61.56 195 GLY A CA 1
ATOM 1496 C C . GLY A 1 195 ? -17.424 -17.196 8.358 1.00 61.56 195 GLY A C 1
ATOM 1497 O O . GLY A 1 195 ? -18.200 -18.132 8.547 1.00 61.56 195 GLY A O 1
ATOM 1498 N N . ASN A 1 196 ? -16.180 -17.404 7.909 1.00 55.75 196 ASN A N 1
ATOM 1499 C CA . ASN A 1 196 ? -15.616 -18.735 7.676 1.00 55.75 196 ASN A CA 1
ATOM 1500 C C . ASN A 1 196 ? -15.219 -19.387 9.009 1.00 55.75 196 ASN A C 1
ATOM 1502 O O . ASN A 1 196 ? -14.111 -19.222 9.532 1.00 55.75 196 ASN A O 1
ATOM 1506 N N . ASP A 1 197 ? -16.202 -20.101 9.543 1.00 53.84 197 ASP A N 1
ATOM 1507 C CA . ASP A 1 197 ? -16.269 -20.724 10.853 1.00 53.84 197 ASP A CA 1
ATOM 1508 C C . ASP A 1 197 ? -15.258 -21.875 11.035 1.00 53.84 197 ASP A C 1
ATOM 1510 O O . ASP A 1 197 ? -15.228 -22.850 10.283 1.00 53.84 197 ASP A O 1
ATOM 1514 N N . ALA A 1 198 ? -14.410 -21.707 12.052 1.00 43.16 198 ALA A N 1
ATOM 1515 C CA . ALA A 1 198 ? -13.548 -22.701 12.715 1.00 43.16 198 ALA A CA 1
ATOM 1516 C C . ALA A 1 198 ? -12.797 -22.049 13.898 1.00 43.16 198 ALA A C 1
ATOM 1518 O O . ALA A 1 198 ? -12.291 -22.739 14.781 1.00 43.16 198 ALA A O 1
ATOM 1519 N N . THR A 1 199 ? -12.728 -20.710 13.929 1.00 44.16 199 THR A N 1
ATOM 1520 C CA . THR A 1 199 ? -12.182 -19.925 15.046 1.00 44.16 199 THR A CA 1
ATOM 1521 C C . THR A 1 199 ? -13.103 -18.779 15.466 1.00 44.16 199 THR A C 1
ATOM 1523 O O . THR A 1 199 ? -12.598 -17.743 15.883 1.00 44.16 199 THR A O 1
ATOM 1526 N N . ALA A 1 200 ? -14.429 -18.972 15.465 1.00 44.09 200 ALA A N 1
ATOM 1527 C CA . ALA A 1 200 ? -15.393 -18.075 16.132 1.00 44.09 200 ALA A CA 1
ATOM 1528 C C . ALA A 1 200 ? -15.162 -17.928 17.666 1.00 44.09 200 ALA A C 1
ATOM 1530 O O . ALA A 1 200 ? -15.969 -17.350 18.383 1.00 44.09 200 ALA A O 1
ATOM 1531 N N . ASN A 1 201 ? -14.027 -18.429 18.166 1.00 42.97 201 ASN A N 1
ATOM 1532 C CA . ASN A 1 201 ? -13.457 -18.210 19.489 1.00 42.97 201 ASN A CA 1
ATOM 1533 C C . ASN A 1 201 ? -12.262 -17.240 19.443 1.00 42.97 201 ASN A C 1
ATOM 1535 O O . ASN A 1 201 ? -11.317 -17.391 20.222 1.00 42.97 201 ASN A O 1
ATOM 1539 N N . CYS A 1 202 ? -12.260 -16.238 18.557 1.00 48.25 202 CYS A N 1
ATOM 1540 C CA . CYS A 1 202 ? -11.464 -15.046 18.830 1.00 48.25 202 CYS A CA 1
ATOM 1541 C C . CYS A 1 202 ? -12.141 -14.297 19.981 1.00 48.25 202 CYS A C 1
ATOM 1543 O O . CYS A 1 202 ? -12.895 -13.353 19.777 1.00 48.25 202 CYS A O 1
ATOM 1545 N N . ASP A 1 203 ? -11.913 -14.805 21.193 1.00 55.59 203 ASP A N 1
ATOM 1546 C CA . ASP A 1 203 ? -12.383 -14.253 22.455 1.00 55.59 203 ASP A CA 1
ATOM 1547 C C . ASP A 1 203 ? -12.154 -12.735 22.435 1.00 55.59 203 ASP A C 1
ATOM 1549 O O . ASP A 1 203 ? -11.066 -12.290 22.059 1.00 55.59 203 ASP A O 1
ATOM 1553 N N . ASN A 1 204 ? -13.143 -11.920 22.820 1.00 60.44 204 ASN A N 1
ATOM 1554 C CA . ASN A 1 204 ? -13.017 -10.451 22.812 1.00 60.44 204 ASN A CA 1
ATOM 1555 C C . ASN A 1 204 ? -11.752 -9.976 23.564 1.00 60.44 204 ASN A C 1
ATOM 1557 O O . ASN A 1 204 ? -11.195 -8.919 23.269 1.00 60.44 204 ASN A O 1
ATOM 1561 N N . GLN A 1 205 ? -11.236 -10.808 24.477 1.00 63.03 205 GLN A N 1
ATOM 1562 C CA . GLN A 1 205 ? -9.953 -10.635 25.159 1.00 63.03 205 GLN A CA 1
ATOM 1563 C C . GLN A 1 205 ? -8.726 -10.532 24.232 1.00 63.03 205 GLN A C 1
ATOM 1565 O O . GLN A 1 205 ? -7.737 -9.905 24.615 1.00 63.03 205 GLN A O 1
ATOM 1570 N N . ILE A 1 206 ? -8.751 -11.120 23.031 1.00 73.31 206 ILE A N 1
ATOM 1571 C CA . ILE A 1 206 ? -7.644 -11.046 22.064 1.00 73.31 206 ILE A CA 1
ATOM 1572 C C . ILE A 1 206 ? -7.433 -9.593 21.630 1.00 73.31 206 ILE A C 1
ATOM 1574 O O . ILE A 1 206 ? -6.297 -9.112 21.613 1.00 73.31 206 ILE A O 1
ATOM 1578 N N . PHE A 1 207 ? -8.524 -8.873 21.363 1.00 87.94 207 PHE A 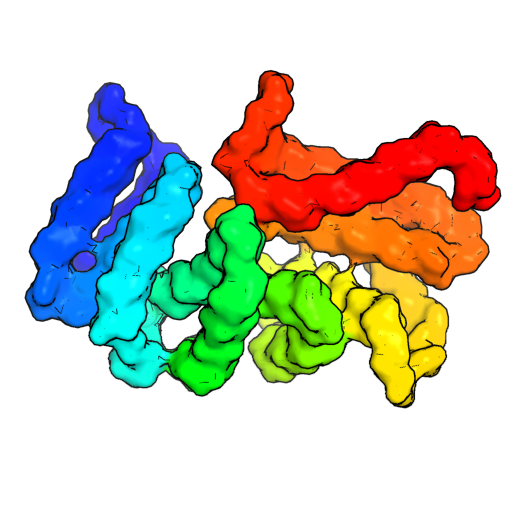N 1
ATOM 1579 C CA . PHE A 1 207 ? -8.469 -7.498 20.877 1.00 87.94 207 PHE A CA 1
ATOM 1580 C C . PHE A 1 207 ? -8.318 -6.457 21.987 1.00 87.94 207 PHE A C 1
ATOM 1582 O O . PHE A 1 207 ? -7.911 -5.335 21.700 1.00 87.94 207 PHE A O 1
ATOM 1589 N N . GLU A 1 208 ? -8.541 -6.804 23.257 1.00 90.88 208 GLU A N 1
ATOM 1590 C CA . GLU A 1 208 ? -8.327 -5.882 24.386 1.00 90.88 208 GLU A CA 1
ATOM 1591 C C . GLU A 1 208 ? -6.903 -5.310 24.417 1.00 90.88 208 GLU A C 1
ATOM 1593 O O . GLU A 1 208 ? -6.699 -4.126 24.688 1.00 90.88 208 GLU A O 1
ATOM 1598 N N . LYS A 1 209 ? -5.902 -6.123 24.060 1.00 92.12 209 LYS A N 1
ATOM 1599 C CA . LYS A 1 209 ? -4.514 -5.653 23.947 1.00 92.12 209 LYS A CA 1
ATOM 1600 C C . LYS A 1 209 ? -4.328 -4.659 22.808 1.00 92.12 209 LYS A C 1
ATOM 1602 O O . LYS A 1 209 ? -3.480 -3.772 22.922 1.00 92.12 209 LYS A O 1
ATOM 1607 N N . ASP A 1 210 ? -5.044 -4.836 21.703 1.00 94.19 210 ASP A N 1
ATOM 1608 C CA . ASP A 1 210 ? -4.978 -3.951 20.539 1.00 94.19 210 ASP A CA 1
ATOM 1609 C C . ASP A 1 210 ? -5.719 -2.644 20.800 1.00 94.19 210 ASP A C 1
ATOM 1611 O O . ASP A 1 210 ? -5.173 -1.585 20.502 1.00 94.19 210 ASP A O 1
ATOM 1615 N N . ILE A 1 211 ? -6.873 -2.697 21.469 1.00 95.44 211 ILE A N 1
ATOM 1616 C CA . ILE A 1 211 ? -7.592 -1.512 21.949 1.00 95.44 211 ILE A CA 1
ATOM 1617 C C . ILE A 1 211 ? -6.699 -0.708 22.897 1.00 95.44 211 ILE A C 1
ATOM 1619 O O . ILE A 1 211 ? -6.483 0.480 22.674 1.00 95.44 211 ILE A O 1
ATOM 1623 N N . ALA A 1 212 ? -6.121 -1.354 23.915 1.00 95.19 212 ALA A N 1
ATOM 1624 C CA . ALA A 1 212 ? -5.226 -0.682 24.855 1.00 95.19 212 ALA A CA 1
ATOM 1625 C C . ALA A 1 212 ? -4.008 -0.062 24.157 1.00 95.19 212 ALA A C 1
ATOM 1627 O O . ALA A 1 212 ? -3.582 1.026 24.522 1.00 95.19 212 ALA A O 1
ATOM 1628 N N . TRP A 1 213 ? -3.460 -0.734 23.140 1.00 95.06 213 TRP A N 1
ATOM 1629 C CA . TRP A 1 213 ? -2.345 -0.196 22.368 1.00 95.06 213 TRP A CA 1
ATOM 1630 C C . TRP A 1 213 ? -2.754 1.004 21.521 1.00 95.06 213 TRP A C 1
ATOM 1632 O O . TRP A 1 213 ? -2.031 1.987 21.513 1.00 95.06 213 TRP A O 1
ATOM 1642 N N . ILE A 1 214 ? -3.887 0.965 20.822 1.00 95.69 214 ILE A N 1
ATOM 1643 C CA . ILE A 1 214 ? -4.359 2.109 20.026 1.00 95.69 214 ILE A CA 1
ATOM 1644 C C . ILE A 1 214 ? -4.603 3.327 20.920 1.00 95.69 214 ILE A C 1
ATOM 1646 O O . ILE A 1 214 ? -4.197 4.431 20.571 1.00 95.69 214 ILE A O 1
ATOM 1650 N N . LEU A 1 215 ? -5.217 3.114 22.086 1.00 96.38 215 LEU A N 1
ATOM 1651 C CA . LEU A 1 215 ? -5.639 4.180 22.994 1.00 96.38 215 LEU A CA 1
ATOM 1652 C C . LEU A 1 215 ? -4.542 4.674 23.954 1.00 96.38 215 LEU A C 1
ATOM 1654 O O . LEU A 1 215 ? -4.813 5.540 24.781 1.00 96.38 215 LEU A O 1
ATOM 1658 N N . ASP A 1 216 ? -3.307 4.167 23.873 1.00 95.31 216 ASP A N 1
ATOM 1659 C CA . ASP A 1 216 ? -2.228 4.571 24.792 1.00 95.31 216 ASP A CA 1
ATOM 1660 C C . ASP A 1 216 ? -1.686 6.001 24.550 1.00 95.31 216 ASP A C 1
ATOM 1662 O O . ASP A 1 216 ? -0.810 6.461 25.283 1.00 95.31 216 ASP A O 1
ATOM 1666 N N . GLY A 1 217 ? -2.187 6.698 23.522 1.00 86.56 217 GLY A N 1
ATOM 1667 C CA . GLY A 1 217 ? -1.831 8.079 23.183 1.00 86.56 217 GLY A CA 1
ATOM 1668 C C . GLY A 1 217 ? -0.472 8.255 22.495 1.00 86.56 217 GLY A C 1
ATOM 1669 O O . GLY A 1 217 ? -0.072 9.386 22.220 1.00 86.56 217 GLY A O 1
ATOM 1670 N N . THR A 1 218 ? 0.253 7.173 22.202 1.00 90.75 218 THR A N 1
ATOM 1671 C CA . THR A 1 218 ? 1.545 7.247 21.505 1.00 90.75 218 THR A CA 1
ATOM 1672 C C . THR A 1 218 ? 1.372 7.300 19.989 1.00 90.75 218 THR A C 1
ATOM 1674 O O . THR A 1 218 ? 0.475 6.683 19.411 1.00 90.75 218 THR A O 1
ATOM 1677 N N . GLU A 1 219 ? 2.265 8.026 19.314 1.00 86.88 219 GLU A N 1
ATOM 1678 C CA . GLU A 1 219 ? 2.307 8.044 17.854 1.00 86.88 219 GLU A CA 1
ATOM 1679 C C . GLU A 1 219 ? 2.645 6.647 17.315 1.00 86.88 219 GLU A C 1
ATOM 1681 O O . GLU A 1 219 ? 3.640 6.029 17.701 1.00 86.88 219 GLU A O 1
ATOM 1686 N N . LYS A 1 220 ? 1.789 6.134 16.425 1.00 91.38 220 LYS A N 1
ATOM 1687 C CA . LYS A 1 220 ? 1.891 4.758 15.918 1.00 91.38 220 LYS A CA 1
ATOM 1688 C C . LYS A 1 220 ? 2.668 4.655 14.627 1.00 91.38 220 LYS A C 1
ATOM 1690 O O . LYS A 1 220 ? 3.371 3.676 14.434 1.00 91.38 220 LYS A O 1
ATOM 1695 N N . ILE A 1 221 ? 2.533 5.646 13.755 1.00 93.44 221 ILE A N 1
ATOM 1696 C CA . ILE A 1 221 ? 3.147 5.686 12.433 1.00 93.44 221 ILE A CA 1
ATOM 1697 C C . ILE A 1 221 ? 3.769 7.062 12.271 1.00 93.44 221 ILE A C 1
ATOM 1699 O O . ILE A 1 221 ? 3.074 8.055 12.474 1.00 93.44 221 ILE A O 1
ATOM 1703 N N . SER A 1 222 ? 5.043 7.100 11.886 1.00 91.75 222 SER A N 1
ATOM 1704 C CA . SER A 1 222 ? 5.720 8.351 11.563 1.00 91.75 222 SER A CA 1
ATOM 1705 C C . SER A 1 222 ? 5.240 8.919 10.232 1.00 91.75 222 SER A C 1
ATOM 1707 O O . SER A 1 222 ? 4.969 8.167 9.289 1.00 91.75 222 SER A O 1
ATOM 1709 N N . ASP A 1 223 ? 5.250 10.246 10.120 1.00 90.00 223 ASP A N 1
ATOM 1710 C CA . ASP A 1 223 ? 4.865 10.956 8.896 1.00 90.00 223 ASP A CA 1
ATOM 1711 C C . ASP A 1 223 ? 5.609 10.454 7.643 1.00 90.00 223 ASP A C 1
ATOM 1713 O O . ASP A 1 223 ? 5.004 10.233 6.595 1.00 90.00 223 ASP A O 1
ATOM 1717 N N . TRP A 1 224 ? 6.912 10.181 7.770 1.00 88.56 224 TRP A N 1
ATOM 1718 C CA . TRP A 1 224 ? 7.736 9.638 6.685 1.00 88.56 224 TRP A CA 1
ATOM 1719 C C . TRP A 1 224 ? 7.242 8.271 6.188 1.00 88.56 224 TRP A C 1
ATOM 1721 O O . TRP A 1 224 ? 7.167 8.040 4.980 1.00 88.56 224 TRP A O 1
ATOM 1731 N N . THR A 1 225 ? 6.884 7.368 7.110 1.00 89.19 225 THR A N 1
ATOM 1732 C CA . THR A 1 225 ? 6.418 6.014 6.763 1.00 89.19 225 THR A CA 1
ATOM 1733 C C . THR A 1 225 ? 5.087 6.087 6.030 1.00 89.19 225 THR A C 1
ATOM 1735 O O . THR A 1 225 ? 4.908 5.440 4.997 1.00 89.19 225 THR A O 1
ATOM 1738 N N . ASP A 1 226 ? 4.170 6.902 6.546 1.00 92.25 226 ASP A N 1
ATOM 1739 C CA . ASP A 1 226 ? 2.861 7.104 5.939 1.00 92.25 226 ASP A CA 1
ATOM 1740 C C . ASP A 1 226 ? 2.970 7.780 4.564 1.00 92.25 226 ASP A C 1
ATOM 1742 O O . ASP A 1 226 ? 2.340 7.322 3.612 1.00 92.25 226 ASP A O 1
ATOM 1746 N N . SER A 1 227 ? 3.855 8.767 4.401 1.00 89.69 227 SER A N 1
ATOM 1747 C CA . SER A 1 227 ? 4.106 9.412 3.107 1.00 89.69 227 SER A CA 1
ATOM 1748 C C . SER A 1 227 ? 4.610 8.422 2.049 1.00 89.69 227 SER A C 1
ATOM 1750 O O . SER A 1 227 ? 4.120 8.429 0.920 1.00 89.69 227 SER A O 1
ATOM 1752 N N . ILE A 1 228 ? 5.530 7.516 2.400 1.00 87.38 228 ILE A N 1
ATOM 1753 C CA . ILE A 1 228 ? 6.002 6.478 1.467 1.00 87.38 228 ILE A CA 1
ATOM 1754 C C . ILE A 1 228 ? 4.880 5.513 1.095 1.00 87.38 228 ILE A C 1
ATOM 1756 O O . ILE A 1 228 ? 4.692 5.226 -0.085 1.00 87.38 228 ILE A O 1
ATOM 1760 N N . CYS A 1 229 ? 4.137 5.010 2.080 1.00 91.00 229 CYS A N 1
ATOM 1761 C CA . CYS A 1 229 ? 3.073 4.039 1.834 1.00 91.00 229 CYS A CA 1
ATOM 1762 C C . CYS A 1 229 ? 1.937 4.645 0.998 1.00 91.00 229 CYS A C 1
ATOM 1764 O O . CYS A 1 229 ? 1.457 4.013 0.057 1.00 91.00 229 CYS A O 1
ATOM 1766 N N . THR A 1 230 ? 1.566 5.899 1.273 1.00 92.94 230 THR A N 1
ATOM 1767 C CA . THR A 1 230 ? 0.476 6.582 0.563 1.00 92.94 230 THR A CA 1
ATOM 1768 C C . THR A 1 230 ? 0.827 6.763 -0.912 1.00 92.94 230 THR A C 1
ATOM 1770 O O . THR A 1 230 ? 0.004 6.487 -1.782 1.00 92.94 230 THR A O 1
ATOM 1773 N N . GLN A 1 231 ? 2.084 7.093 -1.222 1.00 88.81 231 GLN A N 1
ATOM 1774 C CA . GLN A 1 231 ? 2.588 7.130 -2.602 1.00 88.81 231 GLN A CA 1
ATOM 1775 C C . GLN A 1 231 ? 2.614 5.749 -3.283 1.00 88.81 231 GLN A C 1
ATOM 1777 O O . GLN A 1 231 ? 2.627 5.672 -4.509 1.00 88.81 231 GLN A O 1
ATOM 1782 N N . MET A 1 232 ? 2.614 4.663 -2.507 1.00 87.81 232 MET A N 1
ATOM 1783 C CA . MET A 1 232 ? 2.525 3.279 -2.992 1.00 87.81 232 MET A CA 1
ATOM 1784 C C . MET A 1 232 ? 1.078 2.777 -3.103 1.00 87.81 232 MET A C 1
ATOM 1786 O O . MET A 1 232 ? 0.859 1.633 -3.494 1.00 87.81 232 MET A O 1
ATOM 1790 N N . GLY A 1 233 ? 0.087 3.613 -2.785 1.00 91.38 233 GLY A N 1
ATOM 1791 C CA . GLY A 1 233 ? -1.324 3.300 -2.985 1.00 91.38 233 GLY A CA 1
ATOM 1792 C C . GLY A 1 233 ? -2.130 3.047 -1.713 1.00 91.38 233 GLY A C 1
ATOM 1793 O O . GLY A 1 233 ? -3.318 2.786 -1.836 1.00 91.38 233 GLY A O 1
ATOM 1794 N N . PHE A 1 234 ? -1.562 3.147 -0.505 1.00 94.88 234 PHE A N 1
ATOM 1795 C CA . PHE A 1 234 ? -2.331 2.975 0.738 1.00 94.88 234 PHE A CA 1
ATOM 1796 C C . PHE A 1 234 ? -1.807 3.849 1.884 1.00 94.88 234 PHE A C 1
ATOM 1798 O O . PHE A 1 234 ? -0.602 3.966 2.065 1.00 94.88 234 PHE A O 1
ATOM 1805 N N . SER A 1 235 ? -2.687 4.411 2.716 1.00 96.31 235 SER A N 1
ATOM 1806 C CA . SER A 1 235 ? -2.263 5.130 3.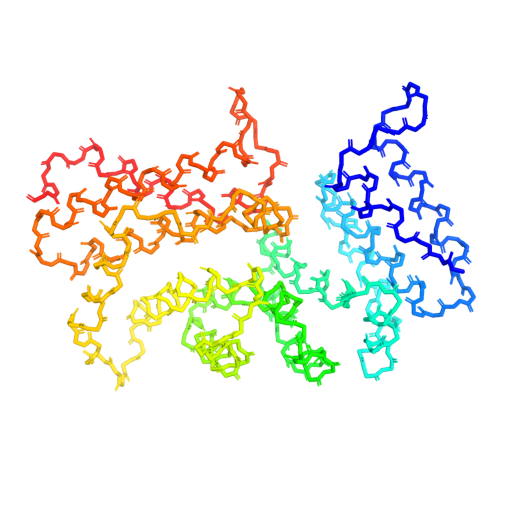927 1.00 96.31 235 SER A CA 1
ATOM 1807 C C . SER A 1 235 ? -2.335 4.222 5.166 1.00 96.31 235 SER A C 1
ATOM 1809 O O . SER A 1 235 ? -3.396 3.666 5.472 1.00 96.31 235 SER A O 1
ATOM 1811 N N . PRO A 1 236 ? -1.232 4.072 5.923 1.00 96.56 236 PRO A N 1
ATOM 1812 C CA . PRO A 1 236 ? -1.241 3.482 7.257 1.00 96.56 236 PRO A CA 1
ATOM 1813 C C . PRO A 1 236 ? -2.242 4.125 8.221 1.00 96.56 236 PRO A C 1
ATOM 1815 O O . PRO A 1 236 ? -2.810 3.422 9.058 1.00 96.56 236 PRO A O 1
ATOM 1818 N N . TYR A 1 237 ? -2.495 5.432 8.106 1.00 97.69 237 TYR A N 1
ATOM 1819 C CA . TYR A 1 237 ? -3.540 6.081 8.895 1.00 97.69 237 TYR A CA 1
ATOM 1820 C C . TYR A 1 237 ? -4.943 5.625 8.472 1.00 97.69 237 TYR A C 1
ATOM 1822 O O . TYR A 1 237 ? -5.756 5.331 9.346 1.00 97.69 237 TYR A O 1
ATOM 1830 N N . SER A 1 238 ? -5.219 5.424 7.177 1.00 97.62 238 SER A N 1
ATOM 1831 C CA . SER A 1 238 ? -6.484 4.797 6.748 1.00 97.62 238 SER A CA 1
ATOM 1832 C C . SER A 1 238 ? -6.643 3.377 7.307 1.00 97.62 238 SER A C 1
ATOM 1834 O O . SER A 1 238 ? -7.740 3.002 7.715 1.00 97.62 238 SER A O 1
ATOM 1836 N N . VAL A 1 239 ? -5.555 2.598 7.375 1.00 97.38 239 VAL A N 1
ATOM 1837 C CA . VAL A 1 239 ? -5.557 1.258 7.997 1.00 97.38 239 VAL A CA 1
ATOM 1838 C C . VAL A 1 239 ? -5.905 1.343 9.483 1.00 97.38 239 VAL A C 1
ATOM 1840 O O . VAL A 1 239 ? -6.754 0.592 9.951 1.00 97.38 239 VAL A O 1
ATOM 1843 N N . LEU A 1 240 ? -5.289 2.264 10.228 1.00 97.88 240 LEU A N 1
ATOM 1844 C CA . LEU A 1 240 ? -5.590 2.470 11.648 1.00 97.88 240 LEU A CA 1
ATOM 1845 C C . LEU A 1 240 ? -7.032 2.937 11.876 1.00 97.88 240 LEU A C 1
ATOM 1847 O O . LEU A 1 240 ? -7.681 2.452 12.798 1.00 97.88 240 LEU A O 1
ATOM 1851 N N . ALA A 1 241 ? -7.553 3.818 11.022 1.00 97.94 241 ALA A N 1
ATOM 1852 C CA . ALA A 1 241 ? -8.945 4.248 11.089 1.00 97.94 241 ALA A CA 1
ATOM 1853 C C . ALA A 1 241 ? -9.922 3.066 10.900 1.00 97.94 241 ALA A C 1
ATOM 1855 O O . ALA A 1 241 ? -10.844 2.919 11.708 1.00 97.94 241 ALA A O 1
ATOM 1856 N N . ASP A 1 242 ? -9.674 2.188 9.914 1.00 97.50 242 ASP A N 1
ATOM 1857 C CA . ASP A 1 242 ? -10.444 0.949 9.667 1.00 97.50 242 ASP A CA 1
ATOM 1858 C C . ASP A 1 242 ? -10.374 0.003 10.883 1.00 97.50 242 ASP A C 1
ATOM 1860 O O . ASP A 1 242 ? -11.394 -0.495 11.364 1.00 97.50 242 ASP A O 1
ATOM 1864 N N . VAL A 1 243 ? -9.178 -0.181 11.457 1.00 97.31 243 VAL A N 1
ATOM 1865 C CA . VAL A 1 243 ? -8.992 -0.979 12.680 1.00 97.31 243 VAL A CA 1
ATOM 1866 C C . VAL A 1 243 ? -9.825 -0.424 13.834 1.00 97.31 243 VAL A C 1
ATOM 1868 O O . VAL A 1 243 ? -10.561 -1.182 14.464 1.00 97.31 243 VAL A O 1
ATOM 1871 N N . CYS A 1 244 ? -9.751 0.881 14.103 1.00 97.62 244 CYS A N 1
ATOM 1872 C CA . CYS A 1 244 ? -10.520 1.508 15.174 1.00 97.62 244 CYS A CA 1
ATOM 1873 C C . CYS A 1 244 ? -12.031 1.311 14.983 1.00 97.62 244 CYS A C 1
ATOM 1875 O O . CYS A 1 244 ? -12.713 0.934 15.933 1.00 97.62 244 CYS A O 1
ATOM 1877 N N . LEU A 1 245 ? -12.555 1.500 13.764 1.00 96.06 245 LEU A N 1
ATOM 1878 C CA . LEU A 1 245 ? -13.976 1.282 13.462 1.00 96.06 245 LEU A CA 1
ATOM 1879 C C . LEU A 1 245 ? -14.416 -0.156 13.737 1.00 96.06 245 LEU A C 1
ATOM 1881 O O . LEU A 1 245 ? -15.443 -0.389 14.377 1.00 96.06 245 LEU A O 1
ATOM 1885 N N . ARG A 1 246 ? -13.641 -1.134 13.265 1.00 94.94 246 ARG A N 1
ATOM 1886 C CA . ARG A 1 246 ? -13.952 -2.553 13.468 1.00 94.94 246 ARG A CA 1
ATOM 1887 C C . ARG A 1 246 ? -13.874 -2.946 14.938 1.00 94.94 246 ARG A C 1
ATOM 1889 O O . ARG A 1 246 ? -14.743 -3.671 15.415 1.00 94.94 246 ARG A O 1
ATOM 1896 N N . LEU A 1 247 ? -12.892 -2.427 15.674 1.00 94.44 247 LEU A N 1
ATOM 1897 C CA . LEU A 1 247 ? -12.793 -2.636 17.118 1.00 94.44 247 LEU A CA 1
ATOM 1898 C C . LEU A 1 247 ? -13.971 -2.014 17.871 1.00 94.44 247 LEU A C 1
ATOM 1900 O O . LEU A 1 247 ? -14.489 -2.646 18.786 1.00 94.44 247 LEU A O 1
ATOM 1904 N N . THR A 1 248 ? -14.455 -0.835 17.466 1.00 94.38 248 THR A N 1
ATOM 1905 C CA . THR A 1 248 ? -15.650 -0.210 18.061 1.00 94.38 248 THR A CA 1
ATOM 1906 C C . THR A 1 248 ? -16.868 -1.127 17.986 1.00 94.38 248 THR A C 1
ATOM 1908 O O . THR A 1 248 ? -17.618 -1.215 18.955 1.00 94.38 248 THR A O 1
ATOM 1911 N N . LYS A 1 249 ? -17.059 -1.846 16.872 1.00 90.38 249 LYS A N 1
ATOM 1912 C CA . LYS A 1 249 ? -18.181 -2.789 16.694 1.00 90.38 249 LYS A CA 1
ATOM 1913 C C . LYS A 1 249 ? -18.093 -4.023 17.600 1.00 90.38 249 LYS A C 1
ATOM 1915 O O . LYS A 1 249 ? -19.098 -4.695 17.799 1.00 90.38 249 LYS A O 1
ATOM 1920 N N . ARG A 1 250 ? -16.903 -4.330 18.124 1.00 89.12 250 ARG A N 1
ATOM 1921 C CA . ARG A 1 250 ? -16.622 -5.516 18.955 1.00 89.12 250 ARG A CA 1
ATOM 1922 C C . ARG A 1 250 ? -16.371 -5.186 20.423 1.00 89.12 250 ARG A C 1
ATOM 1924 O O . ARG A 1 250 ? -16.298 -6.080 21.260 1.00 89.12 250 ARG A O 1
ATOM 1931 N N . CYS A 1 251 ? -16.200 -3.910 20.744 1.00 89.12 251 CYS A N 1
ATOM 1932 C CA . CYS A 1 251 ? -15.959 -3.462 22.100 1.00 89.12 251 CYS A CA 1
ATOM 1933 C C . CYS A 1 251 ? -17.297 -3.277 22.820 1.00 89.12 251 CYS A C 1
ATOM 1935 O O . CYS A 1 251 ? -18.146 -2.536 22.345 1.00 89.12 251 CYS A O 1
ATOM 1937 N N . ASN A 1 252 ? -17.477 -3.916 23.977 1.00 88.81 252 ASN A N 1
ATOM 1938 C CA . ASN A 1 252 ? -18.695 -3.760 24.786 1.00 88.81 252 ASN A CA 1
ATOM 1939 C C . ASN A 1 252 ? -18.636 -2.553 25.739 1.00 88.81 252 ASN A C 1
ATOM 1941 O O . ASN A 1 252 ? -19.654 -2.140 26.287 1.00 88.81 252 ASN A O 1
ATOM 1945 N N . ASP A 1 253 ? -17.447 -1.998 25.969 1.00 92.31 253 ASP A N 1
ATOM 1946 C CA . ASP A 1 253 ? -17.244 -0.859 26.862 1.00 92.31 253 ASP A CA 1
ATOM 1947 C C . ASP A 1 253 ? -17.521 0.454 26.117 1.00 92.31 253 ASP A C 1
ATOM 1949 O O . ASP A 1 253 ? -16.811 0.812 25.176 1.00 92.31 253 ASP A O 1
ATOM 1953 N N . ILE A 1 254 ? -18.552 1.183 26.548 1.00 92.69 254 ILE A N 1
ATOM 1954 C CA . ILE A 1 254 ? -18.997 2.438 25.919 1.00 92.69 254 ILE A CA 1
ATOM 1955 C C . ILE A 1 254 ? -17.881 3.494 25.919 1.00 92.69 254 ILE A C 1
ATOM 1957 O O . ILE A 1 254 ? -17.677 4.175 24.916 1.00 92.69 254 ILE A O 1
ATOM 1961 N N . GLY A 1 255 ? -17.110 3.610 27.005 1.00 94.38 255 GLY A N 1
ATOM 1962 C CA . GLY A 1 255 ? -16.017 4.580 27.099 1.00 94.38 255 GLY A CA 1
ATOM 1963 C C . GLY A 1 255 ? -14.896 4.284 26.101 1.00 94.38 255 GLY A C 1
ATOM 1964 O O . GLY A 1 255 ? -14.408 5.187 25.412 1.00 94.38 255 GLY A O 1
ATOM 1965 N N . LYS A 1 256 ? -14.528 3.005 25.960 1.00 94.94 256 LYS A N 1
ATOM 1966 C CA . LYS A 1 256 ? -13.564 2.557 24.946 1.00 94.94 256 LYS A CA 1
ATOM 1967 C C . LYS A 1 256 ? -14.105 2.735 23.531 1.00 94.94 256 LYS A C 1
ATOM 1969 O O . LYS A 1 256 ? -13.354 3.206 22.683 1.00 94.94 256 LYS A O 1
ATOM 1974 N N . ARG A 1 257 ? -15.385 2.438 23.270 1.00 94.50 257 ARG A N 1
ATOM 1975 C CA . ARG A 1 257 ? -16.034 2.681 21.965 1.00 94.50 257 ARG A CA 1
ATOM 1976 C C . ARG A 1 257 ? -15.936 4.152 21.560 1.00 94.50 257 ARG A C 1
ATOM 1978 O O . ARG A 1 257 ? -15.430 4.443 20.481 1.00 94.50 257 ARG A O 1
ATOM 1985 N N . THR A 1 258 ? -16.317 5.083 22.436 1.00 95.00 258 THR A N 1
ATOM 1986 C CA . THR A 1 258 ? -16.196 6.531 22.179 1.00 95.00 258 THR A CA 1
ATOM 1987 C C . THR A 1 258 ? -14.753 6.943 21.890 1.00 95.00 258 THR A C 1
ATOM 1989 O O . THR A 1 258 ? -14.491 7.730 20.975 1.00 95.00 258 THR A O 1
ATOM 1992 N N . SER A 1 259 ? -13.799 6.379 22.635 1.00 96.38 259 SER A N 1
ATOM 1993 C CA . SER A 1 259 ? -12.370 6.655 22.446 1.00 96.38 259 SER A CA 1
ATOM 1994 C C . SER A 1 259 ? -11.859 6.121 21.102 1.00 96.38 259 SER A C 1
ATOM 1996 O O . SER A 1 259 ? -11.154 6.828 20.386 1.00 96.38 259 SER A O 1
ATOM 1998 N N . LEU A 1 260 ? -12.268 4.910 20.710 1.00 96.62 260 LEU A N 1
ATOM 1999 C CA . LEU A 1 260 ? -11.918 4.301 19.424 1.00 96.62 260 LEU A CA 1
ATOM 2000 C C . LEU A 1 260 ? -12.507 5.076 18.243 1.00 96.62 260 LEU A C 1
ATOM 2002 O O . LEU A 1 260 ? -11.805 5.293 17.259 1.00 96.62 260 LEU A O 1
ATOM 2006 N N . ILE A 1 261 ? -13.759 5.540 18.332 1.00 96.62 261 ILE A N 1
ATOM 2007 C CA . ILE A 1 261 ? -14.358 6.401 17.298 1.00 96.62 261 ILE A CA 1
ATOM 2008 C C . ILE A 1 261 ? -13.562 7.708 17.180 1.00 96.62 261 ILE A C 1
ATOM 2010 O O . ILE A 1 261 ? -13.240 8.135 16.072 1.00 96.62 261 ILE A O 1
ATOM 2014 N N . THR A 1 262 ? -13.197 8.322 18.308 1.00 96.75 262 THR A N 1
ATOM 2015 C CA . THR A 1 262 ? -12.400 9.560 18.328 1.00 96.75 262 THR A CA 1
ATOM 2016 C C . THR A 1 262 ? -11.043 9.368 17.646 1.00 96.75 262 THR A C 1
ATOM 2018 O O . THR A 1 262 ? -10.681 10.149 16.765 1.00 96.75 262 THR A O 1
ATOM 2021 N N . GLU A 1 263 ? -10.323 8.294 17.976 1.00 97.69 263 GLU A N 1
ATOM 2022 C CA . GLU A 1 263 ? -9.052 7.967 17.322 1.00 97.69 263 GLU A CA 1
ATOM 2023 C C . GLU A 1 263 ? -9.228 7.603 15.844 1.00 97.69 263 GLU A C 1
ATOM 2025 O O . GLU A 1 263 ? -8.414 8.005 15.014 1.00 97.69 263 GLU A O 1
ATOM 2030 N N . SER A 1 264 ? -10.306 6.902 15.482 1.00 97.50 264 SER A N 1
ATOM 2031 C CA . SER A 1 264 ? -10.617 6.604 14.082 1.00 97.50 264 SER A CA 1
ATOM 2032 C C . SER A 1 264 ? -10.790 7.882 13.258 1.00 97.50 264 SER A C 1
ATOM 2034 O O . SER A 1 264 ? -10.165 8.011 12.206 1.00 97.50 264 SER A O 1
ATOM 2036 N N . ARG A 1 265 ? -11.539 8.872 13.770 1.00 97.06 265 ARG A N 1
ATOM 2037 C CA . ARG A 1 265 ? -11.682 10.191 13.127 1.00 97.06 265 ARG A CA 1
ATOM 2038 C C . ARG A 1 265 ? -10.336 10.892 12.981 1.00 97.06 265 ARG A C 1
ATOM 2040 O O . ARG A 1 265 ? -10.025 11.391 11.903 1.00 97.06 265 ARG A O 1
ATOM 2047 N N . ARG A 1 266 ? -9.514 10.889 14.034 1.00 97.44 266 ARG A N 1
ATOM 2048 C CA . ARG A 1 266 ? -8.180 11.503 14.004 1.00 97.44 266 ARG A CA 1
ATOM 2049 C C . ARG A 1 266 ? -7.300 10.884 12.916 1.00 97.44 266 ARG A C 1
ATOM 2051 O O . ARG A 1 266 ? -6.699 11.612 12.131 1.00 97.44 266 ARG A O 1
ATOM 2058 N N . TYR A 1 267 ? -7.234 9.555 12.836 1.00 98.00 267 TYR A N 1
ATOM 2059 C CA . TYR A 1 267 ? -6.475 8.869 11.788 1.00 98.00 267 TYR A CA 1
ATOM 2060 C C . TYR A 1 267 ? -7.072 9.077 10.393 1.00 98.00 267 TYR A C 1
ATOM 2062 O O . TYR A 1 267 ? -6.321 9.269 9.441 1.00 98.00 267 TYR A O 1
ATOM 2070 N N . SER A 1 268 ? -8.400 9.098 10.270 1.00 97.69 268 SER A N 1
ATOM 2071 C CA . SER A 1 268 ? -9.088 9.402 9.013 1.00 97.69 268 SER A CA 1
ATOM 2072 C C . SER A 1 268 ? -8.669 10.771 8.476 1.00 97.69 268 SER A C 1
ATOM 2074 O O . SER A 1 268 ? -8.222 10.870 7.340 1.00 97.69 268 SER A O 1
ATOM 2076 N N . GLN A 1 269 ? -8.698 11.803 9.323 1.00 96.94 269 GLN A N 1
ATOM 2077 C CA . GLN A 1 269 ? -8.282 13.162 8.961 1.00 96.94 269 GLN A CA 1
ATOM 2078 C C . GLN A 1 269 ? -6.802 13.239 8.563 1.00 96.94 269 GLN A C 1
ATOM 2080 O O . GLN A 1 269 ? -6.457 13.921 7.601 1.00 96.94 269 GLN A O 1
ATOM 2085 N N . LEU A 1 270 ? -5.917 12.533 9.278 1.00 96.56 270 LEU A N 1
ATOM 2086 C CA . LEU A 1 270 ? -4.490 12.482 8.937 1.00 96.56 270 LEU A CA 1
ATOM 2087 C C . LEU A 1 270 ? -4.238 11.823 7.575 1.00 96.56 270 LEU A C 1
ATOM 2089 O O . LEU A 1 270 ? -3.370 12.277 6.831 1.00 96.56 270 LEU A O 1
ATOM 2093 N N . ALA A 1 271 ? -4.991 10.771 7.241 1.00 97.00 271 ALA A N 1
ATOM 2094 C CA . ALA A 1 271 ? -4.928 10.160 5.918 1.00 97.00 271 ALA A CA 1
ATOM 2095 C C . ALA A 1 271 ? -5.451 11.123 4.842 1.00 97.00 271 ALA A C 1
ATOM 2097 O O . ALA A 1 271 ? -4.787 11.356 3.833 1.00 97.00 271 ALA A O 1
ATOM 2098 N N . GLU A 1 272 ? -6.622 11.716 5.073 1.00 96.69 272 GLU A N 1
ATOM 2099 C CA . GLU A 1 272 ? -7.302 12.592 4.123 1.00 96.69 272 GLU A CA 1
ATOM 2100 C C . GLU A 1 272 ? -6.445 13.799 3.723 1.00 96.69 272 GLU A C 1
ATOM 2102 O O . GLU A 1 272 ? -6.330 14.084 2.534 1.00 96.69 272 GLU A O 1
ATOM 2107 N N . GLN A 1 273 ? -5.727 14.414 4.672 1.00 95.56 273 GLN A N 1
ATOM 2108 C CA . GLN A 1 273 ? -4.796 15.529 4.422 1.00 95.56 273 GLN A CA 1
ATOM 2109 C C . GLN A 1 273 ? -3.711 15.234 3.372 1.00 95.56 273 GLN A C 1
ATOM 2111 O O . GLN A 1 273 ? -3.128 16.163 2.810 1.00 95.56 273 GLN A O 1
ATOM 2116 N N . LYS A 1 274 ? -3.407 13.957 3.116 1.00 94.50 274 LYS A N 1
ATOM 2117 C CA . LYS A 1 274 ? -2.408 13.526 2.123 1.00 94.50 274 LYS A CA 1
ATOM 2118 C C . LYS A 1 274 ? -3.017 12.983 0.839 1.00 94.50 274 LYS A C 1
ATOM 2120 O O . LYS A 1 274 ? -2.313 12.836 -0.158 1.00 94.50 274 LYS A O 1
ATOM 2125 N N . ILE A 1 275 ? -4.300 12.649 0.873 1.00 95.44 275 ILE A N 1
ATOM 2126 C CA . ILE A 1 275 ? -5.027 12.008 -0.222 1.00 95.44 275 ILE A CA 1
ATOM 2127 C C . ILE A 1 275 ? -5.829 13.050 -1.013 1.00 95.44 275 ILE A C 1
ATOM 2129 O O . ILE A 1 275 ? -5.898 12.981 -2.246 1.00 95.44 275 ILE A O 1
ATOM 2133 N N . VAL A 1 276 ? -6.400 14.020 -0.300 1.00 93.75 276 VAL A N 1
ATOM 2134 C CA . VAL A 1 276 ? -7.315 15.047 -0.795 1.00 93.75 276 VAL A CA 1
ATOM 2135 C C . VAL A 1 276 ? -6.692 16.428 -0.593 1.00 93.75 276 VAL A C 1
ATOM 2137 O O . VAL A 1 276 ? -6.082 16.723 0.433 1.00 93.75 276 VAL A O 1
ATOM 2140 N N . GLY A 1 277 ? -6.813 17.284 -1.603 1.00 88.94 277 GLY A N 1
ATOM 2141 C CA . GLY A 1 277 ? -6.340 18.659 -1.556 1.00 88.94 277 GLY A CA 1
ATOM 2142 C C . GLY A 1 277 ? -7.227 19.620 -0.790 1.00 88.94 277 GLY A C 1
ATOM 2143 O O . GLY A 1 277 ? -8.364 19.316 -0.452 1.00 88.94 277 GLY A O 1
ATOM 2144 N N . ILE A 1 278 ? -6.720 20.843 -0.617 1.00 85.88 278 ILE A N 1
ATOM 2145 C CA . ILE A 1 278 ? -7.414 21.945 0.074 1.00 85.88 278 ILE A CA 1
ATOM 2146 C C . ILE A 1 278 ? -8.790 22.239 -0.552 1.00 85.88 278 ILE A C 1
ATOM 2148 O O . ILE A 1 278 ? -9.721 22.622 0.147 1.00 85.88 278 ILE A O 1
ATOM 2152 N N . GLU A 1 279 ? -8.931 22.033 -1.861 1.00 88.69 279 GLU A N 1
ATOM 2153 C CA . GLU A 1 279 ? -10.173 22.269 -2.610 1.00 88.69 279 GLU A CA 1
ATOM 2154 C C . GLU A 1 279 ? -11.069 21.020 -2.721 1.00 88.69 279 GLU A C 1
ATOM 2156 O O . GLU A 1 279 ? -12.026 21.019 -3.488 1.00 88.69 279 GLU A O 1
ATOM 2161 N N . GLY A 1 280 ? -10.749 19.931 -2.012 1.00 89.44 280 GLY A N 1
ATOM 2162 C CA . GLY A 1 280 ? -11.473 18.657 -2.115 1.00 89.44 280 GLY A CA 1
ATOM 2163 C C . GLY A 1 280 ? -11.073 17.797 -3.321 1.00 89.44 280 GLY A C 1
ATOM 2164 O O . GLY A 1 280 ? -11.625 16.719 -3.530 1.00 89.44 280 GLY A O 1
ATOM 2165 N N . ASN A 1 281 ? -10.100 18.240 -4.121 1.00 92.38 281 ASN A N 1
ATOM 2166 C CA . ASN A 1 281 ? -9.608 17.481 -5.269 1.00 92.38 281 ASN A CA 1
ATOM 2167 C C . ASN A 1 281 ? -8.781 16.273 -4.808 1.00 92.38 281 ASN A C 1
ATOM 2169 O O . ASN A 1 281 ? -7.797 16.427 -4.086 1.00 92.38 281 ASN A O 1
ATOM 2173 N N . VAL A 1 282 ? -9.146 15.070 -5.253 1.00 94.00 282 VAL A N 1
ATOM 2174 C CA . VAL A 1 282 ? -8.396 13.842 -4.954 1.00 94.00 282 VAL A CA 1
ATOM 2175 C C . VAL A 1 282 ? -7.110 13.808 -5.782 1.00 94.00 282 VAL A C 1
ATOM 2177 O O . VAL A 1 282 ? -7.159 13.691 -7.006 1.00 94.00 282 VAL A O 1
ATOM 2180 N N . PHE A 1 283 ? -5.952 13.873 -5.124 1.00 90.50 283 PHE A N 1
ATOM 2181 C CA . PHE A 1 283 ? -4.649 13.797 -5.798 1.00 90.50 283 PHE A CA 1
ATOM 2182 C C . PHE A 1 283 ? -4.110 12.371 -5.886 1.00 90.50 283 PHE A C 1
ATOM 2184 O O . PHE A 1 283 ? -3.344 12.059 -6.795 1.00 90.50 283 PHE A O 1
ATOM 2191 N N . LEU A 1 284 ? -4.501 11.508 -4.944 1.00 93.38 284 LEU A N 1
ATOM 2192 C CA . LEU A 1 284 ? -4.069 10.115 -4.878 1.00 93.38 284 LEU A CA 1
ATOM 2193 C C . LEU A 1 284 ? -5.300 9.196 -4.925 1.00 93.38 284 LEU A C 1
ATOM 2195 O O . LEU A 1 284 ? -5.830 8.816 -3.878 1.00 93.38 284 LEU A O 1
ATOM 2199 N N . PRO A 1 285 ? -5.780 8.826 -6.127 1.00 96.25 285 PRO A N 1
ATOM 2200 C CA . PRO A 1 285 ? -7.067 8.146 -6.273 1.00 96.25 285 PRO A CA 1
ATOM 2201 C C . PRO A 1 285 ? -7.088 6.723 -5.705 1.00 96.25 285 PRO A C 1
ATOM 2203 O O . PRO A 1 285 ? -8.122 6.279 -5.214 1.00 96.25 285 PRO A O 1
ATOM 2206 N N . ILE A 1 286 ? -5.958 6.010 -5.711 1.00 96.81 286 ILE A N 1
ATOM 2207 C CA . ILE A 1 286 ? -5.893 4.646 -5.165 1.00 96.81 286 ILE A CA 1
ATOM 2208 C C . ILE A 1 286 ? -5.977 4.651 -3.629 1.00 96.81 286 ILE A C 1
ATOM 2210 O O . ILE A 1 286 ? -6.860 3.970 -3.104 1.00 96.81 286 ILE A O 1
ATOM 2214 N N . PRO A 1 287 ? -5.157 5.429 -2.884 1.00 97.00 287 PRO A N 1
ATOM 2215 C CA . PRO A 1 287 ? -5.375 5.596 -1.450 1.00 97.00 287 PRO A CA 1
ATOM 2216 C C . PRO A 1 287 ? -6.789 6.077 -1.117 1.00 97.00 287 PRO A C 1
ATOM 2218 O O . PRO A 1 287 ? -7.386 5.561 -0.178 1.00 97.00 287 PRO A O 1
ATOM 2221 N N . HIS A 1 288 ? -7.344 7.006 -1.906 1.00 97.88 288 HIS A N 1
ATOM 2222 C CA . HIS A 1 288 ? -8.714 7.489 -1.723 1.00 97.88 288 HIS A CA 1
ATOM 2223 C C . HIS A 1 288 ? -9.743 6.365 -1.832 1.00 97.88 288 HIS A C 1
ATOM 2225 O O . HIS A 1 288 ? -10.559 6.212 -0.933 1.00 97.88 288 HIS A O 1
ATOM 2231 N N . MET A 1 289 ? -9.672 5.534 -2.876 1.00 97.31 289 MET A N 1
ATOM 2232 C CA . MET A 1 289 ? -10.566 4.384 -3.058 1.00 97.31 289 MET A CA 1
ATOM 2233 C C . MET A 1 289 ? -10.565 3.449 -1.839 1.00 97.31 289 MET A C 1
ATOM 2235 O O . MET A 1 289 ? -11.608 2.924 -1.457 1.00 97.31 289 MET A O 1
ATOM 2239 N N . LEU A 1 290 ? -9.402 3.228 -1.222 1.00 96.81 290 LEU A N 1
ATOM 2240 C CA . LEU A 1 290 ? -9.286 2.381 -0.031 1.00 96.81 290 LEU A CA 1
ATOM 2241 C C . LEU A 1 290 ? -9.761 3.083 1.249 1.00 96.81 290 LEU A C 1
ATOM 2243 O O . LEU A 1 290 ? -10.207 2.419 2.183 1.00 96.81 290 LEU A O 1
ATOM 2247 N N . HIS A 1 291 ? -9.630 4.407 1.305 1.00 97.62 291 HIS A N 1
ATOM 2248 C CA . HIS A 1 291 ? -9.950 5.227 2.466 1.00 97.62 291 HIS A CA 1
ATOM 2249 C C . HIS A 1 291 ? -11.434 5.604 2.552 1.00 97.62 291 HIS A C 1
ATOM 2251 O O . HIS A 1 291 ? -12.018 5.563 3.633 1.00 97.62 291 HIS A O 1
ATOM 2257 N N . GLU A 1 292 ? -12.051 5.941 1.421 1.00 97.31 292 GLU A N 1
ATOM 2258 C CA . GLU A 1 292 ? -13.406 6.487 1.326 1.00 97.31 292 GLU A CA 1
ATOM 2259 C C . GLU A 1 292 ? -14.470 5.643 2.058 1.00 97.31 292 GLU A C 1
ATOM 2261 O O . GLU A 1 292 ? -15.306 6.233 2.747 1.00 97.31 292 GLU A O 1
ATOM 2266 N N . PRO A 1 293 ? -14.461 4.291 2.009 1.00 97.06 293 PRO A N 1
ATOM 2267 C CA . PRO A 1 293 ? -15.432 3.494 2.761 1.00 97.06 293 PRO A CA 1
ATOM 2268 C C . PRO A 1 293 ? -15.360 3.710 4.280 1.00 97.06 293 PRO A C 1
ATOM 2270 O O . PRO A 1 293 ? -16.394 3.709 4.943 1.00 97.06 293 PRO A O 1
ATOM 2273 N N . VAL A 1 294 ? -14.154 3.922 4.820 1.00 96.88 294 VAL A N 1
ATOM 2274 C CA . VAL A 1 294 ? -13.911 4.176 6.251 1.00 96.88 294 VAL A CA 1
ATOM 2275 C C . VAL A 1 294 ? -14.433 5.560 6.631 1.00 96.88 294 VAL A C 1
ATOM 2277 O O . VAL A 1 294 ? -15.155 5.691 7.617 1.00 96.88 294 VAL A O 1
ATOM 2280 N N . ALA A 1 295 ? -14.125 6.579 5.824 1.00 96.81 295 ALA A N 1
ATOM 2281 C CA . ALA A 1 295 ? -14.597 7.946 6.046 1.00 96.81 295 ALA A CA 1
ATOM 2282 C C . ALA A 1 295 ? -16.136 8.024 6.031 1.00 96.81 295 ALA A C 1
ATOM 2284 O O . ALA A 1 295 ? -16.742 8.517 6.980 1.00 96.81 295 ALA A O 1
ATOM 2285 N N . LYS A 1 296 ? -16.780 7.418 5.023 1.00 96.44 296 LYS A N 1
ATOM 2286 C CA . LYS A 1 296 ? -18.251 7.342 4.928 1.00 96.44 296 LYS A CA 1
ATOM 2287 C C . LYS A 1 296 ? -18.891 6.597 6.093 1.00 96.44 296 LYS A C 1
ATOM 2289 O O . LYS A 1 296 ? -20.026 6.887 6.465 1.00 96.44 296 LYS A O 1
ATOM 2294 N N . GLU A 1 297 ? -18.219 5.586 6.639 1.00 95.31 297 GLU A N 1
ATOM 2295 C CA . GLU A 1 297 ? -18.724 4.884 7.814 1.00 95.31 297 GLU A CA 1
ATOM 2296 C C . GLU A 1 297 ? -18.639 5.756 9.075 1.00 95.31 297 GLU A C 1
ATOM 2298 O O . GLU A 1 297 ? -19.580 5.749 9.867 1.00 95.31 297 GLU A O 1
ATOM 2303 N N . LEU A 1 298 ? -17.584 6.560 9.234 1.00 94.81 298 LEU A N 1
ATOM 2304 C CA . LEU A 1 298 ? -17.454 7.501 10.352 1.00 94.81 298 LEU A CA 1
ATOM 2305 C C . LEU A 1 298 ? -18.540 8.583 10.352 1.00 94.81 298 LEU A C 1
ATOM 2307 O O . LEU A 1 298 ? -19.091 8.871 11.411 1.00 94.81 298 LEU A O 1
ATOM 2311 N N . GLU A 1 299 ? -18.917 9.112 9.188 1.00 93.94 299 GLU A N 1
ATOM 2312 C CA . GLU A 1 299 ? -20.008 10.097 9.056 1.00 93.94 299 GLU A CA 1
ATOM 2313 C C . GLU A 1 299 ? -21.361 9.558 9.563 1.00 93.94 299 GLU A C 1
ATOM 2315 O O . GLU A 1 299 ? -22.213 10.298 10.062 1.00 93.94 299 GLU A O 1
ATOM 2320 N N . ARG A 1 300 ? -21.577 8.238 9.491 1.00 91.38 300 ARG A N 1
ATOM 2321 C CA . ARG A 1 300 ? -22.805 7.603 10.005 1.00 91.38 300 ARG A CA 1
ATOM 2322 C C . ARG A 1 300 ? -22.867 7.580 11.530 1.00 91.38 300 ARG A C 1
ATOM 2324 O O . ARG A 1 300 ? -23.961 7.501 12.082 1.00 91.38 300 ARG A O 1
ATOM 2331 N N . PHE A 1 301 ? -21.723 7.658 12.210 1.00 85.69 301 PHE A N 1
ATOM 2332 C CA . PHE A 1 301 ? -21.681 7.810 13.665 1.00 85.69 301 PHE A CA 1
ATOM 2333 C C . PHE A 1 301 ? -21.998 9.243 14.116 1.00 85.69 301 PHE A C 1
ATOM 2335 O O . PHE A 1 301 ? -22.325 9.429 15.281 1.00 85.69 301 PHE A O 1
ATOM 2342 N N . ASP A 1 302 ? -21.932 10.239 13.224 1.00 74.75 302 ASP A N 1
ATOM 2343 C CA . ASP A 1 302 ? -22.292 11.632 13.540 1.00 74.75 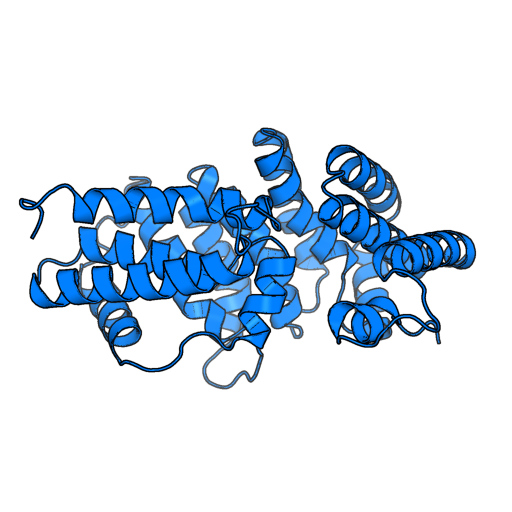302 ASP A CA 1
ATOM 2344 C C . ASP A 1 302 ? -23.796 11.901 13.396 1.00 74.75 302 ASP A C 1
ATOM 2346 O O . ASP A 1 302 ? -24.329 12.833 13.991 1.00 74.75 302 ASP A O 1
ATOM 2350 N N . THR A 1 303 ? -24.486 11.097 12.585 1.00 70.62 303 THR A N 1
ATOM 2351 C CA . THR A 1 303 ? -25.907 11.291 12.250 1.00 70.62 303 THR A CA 1
ATOM 2352 C C . THR A 1 303 ? -26.856 10.450 13.098 1.00 70.62 303 THR A C 1
ATOM 2354 O O . THR A 1 303 ? -28.034 10.785 13.202 1.00 70.62 303 THR A O 1
ATOM 2357 N N . ASN A 1 304 ? -26.352 9.389 13.730 1.00 63.06 304 ASN A N 1
ATOM 2358 C CA . ASN A 1 304 ? -27.116 8.555 14.647 1.00 63.06 304 ASN A CA 1
ATOM 2359 C C . ASN A 1 304 ? -26.742 8.901 16.097 1.00 63.06 304 ASN A C 1
ATOM 2361 O O . ASN A 1 304 ? -25.821 8.303 16.653 1.00 63.06 304 ASN A O 1
ATOM 2365 N N . ASP A 1 305 ? -27.498 9.810 16.722 1.00 53.44 305 ASP A N 1
ATOM 2366 C CA . ASP A 1 305 ? -27.441 10.076 18.177 1.00 53.44 305 ASP A CA 1
ATOM 2367 C C . ASP A 1 305 ? -27.736 8.813 19.026 1.00 53.44 305 ASP A C 1
ATOM 2369 O O . ASP A 1 305 ? -27.438 8.770 20.216 1.00 53.44 305 ASP A O 1
ATOM 2373 N N . ASP A 1 306 ? -28.268 7.749 18.411 1.00 45.75 306 ASP A N 1
ATOM 2374 C CA . ASP A 1 306 ? -28.712 6.516 19.076 1.00 45.75 306 ASP A CA 1
ATOM 2375 C C . ASP A 1 306 ? -27.648 5.392 19.127 1.00 45.75 306 ASP A C 1
ATOM 2377 O O . ASP A 1 306 ? -27.957 4.243 19.446 1.00 45.75 306 ASP A O 1
ATOM 2381 N N . GLY A 1 307 ? -26.390 5.675 18.766 1.00 49.81 307 GLY A N 1
ATOM 2382 C CA . GLY A 1 307 ? -25.361 4.649 18.544 1.00 49.81 307 GLY A CA 1
ATOM 2383 C C . GLY A 1 307 ? -24.398 4.335 19.697 1.00 49.81 307 GLY A C 1
ATOM 2384 O O . GLY A 1 307 ? -23.526 3.478 19.501 1.00 49.81 307 GLY A O 1
ATOM 2385 N N . LEU A 1 308 ? -24.487 5.004 20.852 1.00 47.78 308 LEU A N 1
ATOM 2386 C CA . LEU A 1 308 ? -23.596 4.776 22.005 1.00 47.78 308 LEU A CA 1
ATOM 2387 C C . LEU A 1 308 ? -24.273 3.993 23.127 1.00 47.78 308 LEU A C 1
ATOM 2389 O O . LEU A 1 308 ? -25.211 4.527 23.754 1.00 47.78 308 LEU A O 1
#

Sequence (308 aa):
QIFSYTAVVIKGGMKPPGDQNAADFEASYISKYVTETLRSTYHHCRSLALRAEFLAKSNQFDSAIAALEDLNALYDPMVHSKAIGNDYGSDHCANTVSVSSLWLLFLHRPGDALKTSNDVVERILPSVDKGNMLGLTLLLMPVMLVLKSHGEARRAWKLYNDHIAEAFGKEAKSAGKPLVRPVMTLLALAADDDGNDATANCDNQIFEKDIAWILDGTEKISDWTDSICTQMGFSPYSVLADVCLRLTKRCNDIGKRTSLITESRRYSQLAEQKIVGIEGNVFLPIPHMLHEPVAKELERFDTNDDGL

Organism: NCBI:txid265543

Radius of gyration: 20.03 Å; Cα contacts (8 Å, |Δi|>4): 370; chains: 1; bounding box: 56×49×51 Å

Nearest PDB structures (foldseek):
  8fy4-assembly1_B  TM=4.235E-01  e=9.749E-01  Gallus gallus
  7v1k-assembly1_A-2  TM=5.034E-01  e=5.272E+00  Homo sapiens
  3qky-assembly1_A  TM=3.664E-01  e=3.217E+00  Rhodothermus marinus DSM 4252

pLDDT: mean 88.33, std 15.07, range [32.25, 98.75]